Protein AF-0000000084718540 (afdb_homodimer)

Foldseek 3Di:
DPPPDPPPVADDDLRNVLCPDLLSVLVVLLVVLVLLLLQVVCVVVVHHSLVSQLVVCCVPVNDDDPVVSCVVSVDDPPPDDPPLVVCVVVQQWDWDQDPVHSPDTDIGGHPVNVVVVCVVCVVVSVVVSVVVVPDDPVRSVVSSVVSVVSSVVSVVSSPPDPPPD/DPPPDPPPVADDDLRNVLCPDLLSVLVVLLVVLVLLLLQVVCVVVVHHSLVSQLVVCCVPVNDDDPVVSCVVSVDDPPPPDPVLVVCVVVQQWDWDQDPVHSPDTDIGGHPVNVVVVCVVCVVVSVVVSVVVVPADPVRVVVSSVVSVVVSVVSVVSSPPDPPPD

Radius of gyration: 21.15 Å; Cα contacts (8 Å, |Δi|>4): 353; chains: 2; bounding box: 78×52×56 Å

Structure (mmCIF, N/CA/C/O backbone):
data_AF-0000000084718540-model_v1
#
loop_
_entity.id
_entity.type
_entity.pdbx_description
1 polymer 'Transcriptional regulator, MarR family'
#
loop_
_atom_site.group_PDB
_atom_site.id
_atom_site.type_symbol
_atom_site.label_atom_id
_atom_site.label_alt_id
_atom_site.label_comp_id
_atom_site.label_asym_id
_atom_site.label_entity_id
_atom_site.label_seq_id
_atom_site.pdbx_PDB_ins_code
_atom_site.Cartn_x
_atom_site.Cartn_y
_atom_site.Cartn_z
_atom_site.occupancy
_atom_site.B_iso_or_equiv
_atom_site.auth_seq_id
_atom_site.auth_comp_id
_atom_site.auth_asym_id
_atom_site.auth_atom_id
_atom_site.pdbx_PDB_model_num
ATOM 1 N N . MET A 1 1 ? -40.125 -8.695 14.914 1 25.61 1 MET A N 1
ATOM 2 C CA . MET A 1 1 ? -39.594 -7.457 14.344 1 25.61 1 MET A CA 1
ATOM 3 C C . MET A 1 1 ? -38.188 -7.66 13.797 1 25.61 1 MET A C 1
ATOM 5 O O . MET A 1 1 ? -37.281 -7.938 14.555 1 25.61 1 MET A O 1
ATOM 9 N N . THR A 1 2 ? -38 -8.133 12.547 1 25.88 2 THR A N 1
ATOM 10 C CA . THR A 1 2 ? -36.906 -8.75 11.836 1 25.88 2 THR A CA 1
ATOM 11 C C . THR A 1 2 ? -35.781 -7.738 11.602 1 25.88 2 THR A C 1
ATOM 13 O O . THR A 1 2 ? -36 -6.664 11.047 1 25.88 2 THR A O 1
ATOM 16 N N . LYS A 1 3 ? -34.812 -7.637 12.578 1 30.55 3 LYS A N 1
ATOM 17 C CA . LYS A 1 3 ? -33.656 -6.738 12.562 1 30.55 3 LYS A CA 1
ATOM 18 C C . LYS A 1 3 ? -33.094 -6.613 11.156 1 30.55 3 LYS A C 1
ATOM 20 O O . LYS A 1 3 ? -32.688 -7.609 10.547 1 30.55 3 LYS A O 1
ATOM 25 N N . LYS A 1 4 ? -33.594 -5.551 10.391 1 31.36 4 LYS A N 1
ATOM 26 C CA . LYS A 1 4 ? -33.219 -5.188 9.031 1 31.36 4 LYS A CA 1
ATOM 27 C C . LYS A 1 4 ? -31.703 -5.242 8.867 1 31.36 4 LYS A C 1
ATOM 29 O O . LYS A 1 4 ? -30.953 -4.641 9.648 1 31.36 4 LYS A O 1
ATOM 34 N N . GLY A 1 5 ? -31.109 -6.238 8.414 1 31.03 5 GLY A N 1
ATOM 35 C CA . GLY A 1 5 ? -29.719 -6.52 8.047 1 31.03 5 GLY A CA 1
ATOM 36 C C . GLY A 1 5 ? -29.016 -5.328 7.426 1 31.03 5 GLY A C 1
ATOM 37 O O . GLY A 1 5 ? -29.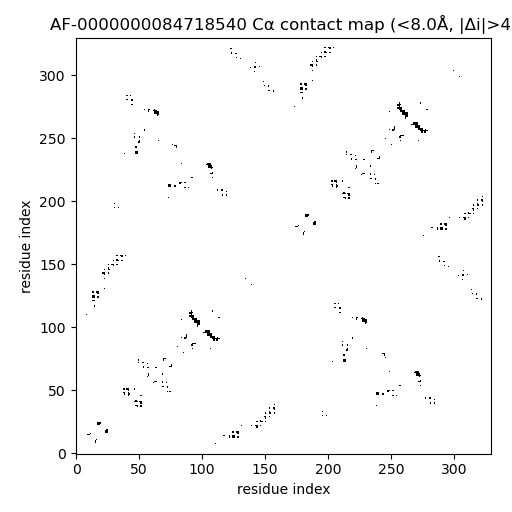609 -4.609 6.617 1 31.03 5 GLY A O 1
ATOM 38 N N . SER A 1 6 ? -28.297 -4.422 8.172 1 35.06 6 SER A N 1
ATOM 39 C CA . SER A 1 6 ? -27.516 -3.258 7.793 1 35.06 6 SER A CA 1
ATOM 40 C C . SER A 1 6 ? -26.984 -3.389 6.363 1 35.06 6 SER A C 1
ATOM 42 O O . SER A 1 6 ? -26.281 -4.344 6.039 1 35.06 6 SER A O 1
ATOM 44 N N . SER A 1 7 ? -27.75 -3.1 5.355 1 34.31 7 SER A N 1
ATOM 45 C CA . SER A 1 7 ? -27.516 -3.104 3.912 1 34.31 7 SER A CA 1
ATOM 46 C C . SER A 1 7 ? -26.156 -2.514 3.568 1 34.31 7 SER A C 1
ATOM 48 O O . SER A 1 7 ? -25.922 -1.316 3.748 1 34.31 7 SER A O 1
ATOM 50 N N . ARG A 1 8 ? -24.984 -2.945 4.059 1 36.34 8 ARG A N 1
ATOM 51 C CA . ARG A 1 8 ? -23.688 -2.641 3.479 1 36.34 8 ARG A CA 1
ATOM 52 C C . ARG A 1 8 ? -23.828 -2.184 2.031 1 36.34 8 ARG A C 1
ATOM 54 O O . ARG A 1 8 ? -24.344 -2.924 1.187 1 36.34 8 ARG A O 1
ATOM 61 N N . GLY A 1 9 ? -24.344 -1.086 1.729 1 42.06 9 GLY A N 1
ATOM 62 C CA . GLY A 1 9 ? -24.453 -0.556 0.379 1 42.06 9 GLY A CA 1
ATOM 63 C C . GLY A 1 9 ? -23.5 -1.199 -0.599 1 42.06 9 GLY A C 1
ATOM 64 O O . GLY A 1 9 ? -22.281 -1.042 -0.474 1 42.06 9 GLY A O 1
ATOM 65 N N . GLY A 1 10 ? -23.672 -2.496 -1.074 1 50.47 10 GLY A N 1
ATOM 66 C CA . GLY A 1 10 ? -23.188 -3.711 -1.713 1 50.47 10 GLY A CA 1
ATOM 67 C C . GLY A 1 10 ? -22.359 -3.443 -2.953 1 50.47 10 GLY A C 1
ATOM 68 O O . GLY A 1 10 ? -22.672 -2.555 -3.744 1 50.47 10 GLY A O 1
ATOM 69 N N . LEU A 1 11 ? -21 -3.518 -2.783 1 61.91 11 LEU A N 1
ATOM 70 C CA . LEU A 1 11 ? -20.203 -3.582 -3.996 1 61.91 11 LEU A CA 1
ATOM 71 C C . LEU A 1 11 ? -20.906 -4.406 -5.074 1 61.91 11 LEU A C 1
ATOM 73 O O . LEU A 1 11 ? -21.578 -5.383 -4.766 1 61.91 11 LEU A O 1
ATOM 77 N N . SER A 1 12 ? -21.281 -3.77 -6.168 1 70.5 12 SER A N 1
ATOM 78 C CA . SER A 1 12 ? -21.812 -4.543 -7.285 1 70.5 12 SER A CA 1
ATOM 79 C C . SER A 1 12 ? -20.828 -4.57 -8.453 1 70.5 12 SER A C 1
ATOM 81 O O . SER A 1 12 ? -19.781 -3.908 -8.414 1 70.5 12 SER A O 1
ATOM 83 N N . GLY A 1 13 ? -21.047 -5.574 -9.32 1 82.94 13 GLY A N 1
ATOM 84 C CA . GLY A 1 13 ? -20.266 -5.633 -10.547 1 82.94 13 GLY A CA 1
ATOM 85 C C . GLY A 1 13 ? -18.859 -6.164 -10.328 1 82.94 13 GLY A C 1
ATOM 86 O O . GLY A 1 13 ? -18.656 -7.113 -9.562 1 82.94 13 GLY A O 1
ATOM 87 N N . SER A 1 14 ? -18.016 -5.715 -11.07 1 87.06 14 SER A N 1
ATOM 88 C CA . SER A 1 14 ? -16.641 -6.188 -11.039 1 87.06 14 SER A CA 1
ATOM 89 C C . SER A 1 14 ? -16 -5.938 -9.68 1 87.06 14 SER A C 1
ATOM 91 O O . SER A 1 14 ? -15.203 -6.754 -9.211 1 87.06 14 SER A O 1
ATOM 93 N N . ALA A 1 15 ? -16.438 -4.844 -9.047 1 86 15 ALA A N 1
ATOM 94 C CA . ALA A 1 15 ? -15.891 -4.547 -7.727 1 86 15 ALA A CA 1
ATOM 95 C C . ALA A 1 15 ? -16.234 -5.652 -6.73 1 86 15 ALA A C 1
ATOM 97 O O . ALA A 1 15 ? -15.375 -6.098 -5.969 1 86 15 ALA A O 1
ATOM 98 N N . ALA A 1 16 ? -17.438 -6.055 -6.738 1 85.25 16 ALA A N 1
ATOM 99 C CA . ALA A 1 16 ? -17.875 -7.102 -5.824 1 85.25 16 ALA A CA 1
ATOM 100 C C . ALA A 1 16 ? -17.188 -8.422 -6.129 1 85.25 16 ALA A C 1
ATOM 102 O O . ALA A 1 16 ? -16.781 -9.141 -5.211 1 85.25 16 ALA A O 1
ATOM 103 N N . ARG A 1 17 ? -17.078 -8.758 -7.375 1 89.44 17 ARG A N 1
ATOM 104 C CA . ARG A 1 17 ? -16.453 -10.023 -7.777 1 89.44 17 ARG A CA 1
ATOM 105 C C . ARG A 1 17 ? -14.977 -10.055 -7.418 1 89.44 17 ARG A C 1
ATOM 107 O O . ARG A 1 17 ? -14.461 -11.086 -6.984 1 89.44 17 ARG A O 1
ATOM 114 N N . VAL A 1 18 ? -14.359 -8.938 -7.617 1 89.81 18 VAL A N 1
ATOM 115 C CA . VAL A 1 18 ? -12.945 -8.836 -7.254 1 89.81 18 VAL A CA 1
ATOM 116 C C . VAL A 1 18 ? -12.797 -8.953 -5.738 1 89.81 18 VAL A C 1
ATOM 118 O O . VAL A 1 18 ? -11.922 -9.672 -5.25 1 89.81 18 VAL A O 1
ATOM 121 N N . ALA A 1 19 ? -13.711 -8.281 -5.035 1 85.81 19 ALA A N 1
ATOM 122 C CA . ALA A 1 19 ? -13.648 -8.289 -3.578 1 85.81 19 ALA A CA 1
ATOM 123 C C . ALA A 1 19 ? -13.922 -9.68 -3.02 1 85.81 19 ALA A C 1
ATOM 125 O O . ALA A 1 19 ? -13.422 -10.039 -1.951 1 85.81 19 ALA A O 1
ATOM 126 N N . GLU A 1 20 ? -14.633 -10.469 -3.705 1 89.5 20 GLU A N 1
ATOM 127 C CA . GLU A 1 20 ? -15 -11.805 -3.242 1 89.5 20 GLU A CA 1
ATOM 128 C C . GLU A 1 20 ? -13.961 -12.836 -3.672 1 89.5 20 GLU A C 1
ATOM 130 O O . GLU A 1 20 ? -13.922 -13.945 -3.129 1 89.5 20 GLU A O 1
ATOM 135 N N . ASP A 1 21 ? -13.234 -12.539 -4.695 1 92.94 21 ASP A N 1
ATOM 136 C CA . ASP A 1 21 ? -12.18 -13.43 -5.172 1 92.94 21 ASP A CA 1
ATOM 137 C C . ASP A 1 21 ? -11.055 -13.555 -4.148 1 92.94 21 ASP A C 1
ATOM 139 O O . ASP A 1 21 ? -10.57 -12.547 -3.627 1 92.94 21 ASP A O 1
ATOM 143 N N . PRO A 1 22 ? -10.625 -14.781 -3.809 1 93.81 22 PRO A N 1
ATOM 144 C CA . PRO A 1 22 ? -9.562 -14.969 -2.822 1 93.81 22 PRO A CA 1
ATOM 145 C C . PRO A 1 22 ? -8.297 -14.188 -3.16 1 93.81 22 PRO A C 1
ATOM 147 O O . PRO A 1 22 ? -7.633 -13.664 -2.262 1 93.81 22 PRO A O 1
ATOM 150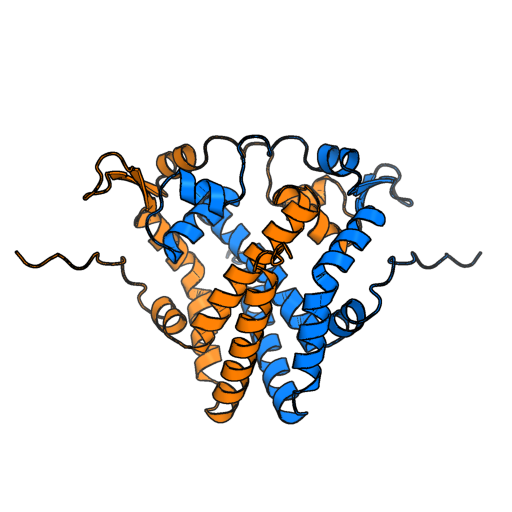 N N . ILE A 1 23 ? -7.934 -14.133 -4.379 1 95.81 23 ILE A N 1
ATOM 151 C CA . ILE A 1 23 ? -6.758 -13.367 -4.785 1 95.81 23 ILE A CA 1
ATOM 152 C C . ILE A 1 23 ? -6.98 -11.883 -4.512 1 95.81 23 ILE A C 1
ATOM 154 O O . ILE A 1 23 ? -6.105 -11.211 -3.963 1 95.81 23 ILE A O 1
ATOM 158 N N . GLY A 1 24 ? -8.172 -11.422 -4.914 1 93.62 24 GLY A N 1
ATOM 159 C CA . GLY A 1 24 ? -8.531 -10.039 -4.633 1 93.62 24 GLY A CA 1
ATOM 160 C C . GLY A 1 24 ? -8.508 -9.703 -3.152 1 93.62 24 GLY A C 1
ATOM 161 O O . GLY A 1 24 ? -8.031 -8.641 -2.758 1 93.62 24 GLY A O 1
ATOM 162 N N . GLN A 1 25 ? -9 -10.609 -2.379 1 90.88 25 GLN A N 1
ATOM 163 C CA . GLN A 1 25 ? -9.023 -10.422 -0.931 1 90.88 25 GLN A CA 1
ATOM 164 C C . GLN A 1 25 ? -7.602 -10.32 -0.373 1 90.88 25 GLN A C 1
ATOM 166 O O . GLN A 1 25 ? -7.324 -9.469 0.478 1 90.88 25 GLN A O 1
ATOM 171 N N . ARG A 1 26 ? -6.699 -11.156 -0.811 1 93.62 26 ARG A N 1
ATOM 172 C CA . ARG A 1 26 ? -5.324 -11.141 -0.318 1 93.62 26 ARG A CA 1
ATOM 173 C C . ARG A 1 26 ? -4.598 -9.875 -0.762 1 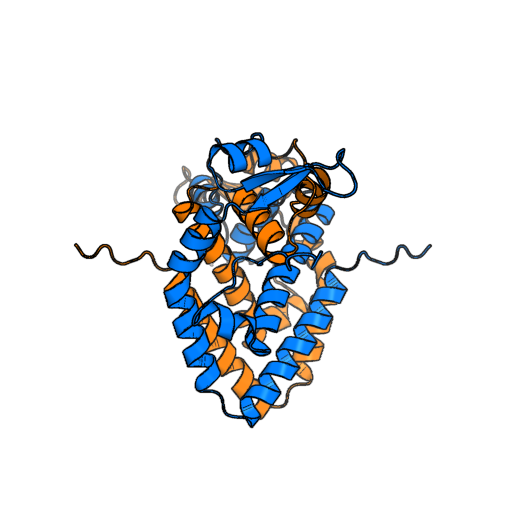93.62 26 ARG A C 1
ATOM 175 O O . ARG A 1 26 ? -3.803 -9.312 -0.006 1 93.62 26 ARG A O 1
ATOM 182 N N . LEU A 1 27 ? -4.84 -9.469 -1.97 1 93.12 27 LEU A N 1
ATOM 183 C CA . LEU A 1 27 ? -4.242 -8.227 -2.453 1 93.12 27 LEU A CA 1
ATOM 184 C C . LEU A 1 27 ? -4.691 -7.039 -1.604 1 93.12 27 LEU A C 1
ATOM 186 O O . LEU A 1 27 ? -3.887 -6.168 -1.271 1 93.12 27 LEU A O 1
ATOM 190 N N . GLN A 1 28 ? -5.949 -6.953 -1.282 1 86.31 28 GLN A N 1
ATOM 191 C CA . GLN A 1 28 ? -6.469 -5.906 -0.41 1 86.31 28 GLN A CA 1
ATOM 192 C C . GLN A 1 28 ? -5.809 -5.961 0.966 1 86.31 28 GLN A C 1
ATOM 194 O O . GLN A 1 28 ? -5.41 -4.926 1.509 1 86.31 28 GLN A O 1
ATOM 199 N N . GLU A 1 29 ? -5.738 -7.141 1.514 1 88.62 29 GLU A N 1
ATOM 200 C CA . GLU A 1 29 ? -5.109 -7.301 2.822 1 88.62 29 GLU A CA 1
ATOM 201 C C . GLU A 1 29 ? -3.654 -6.844 2.795 1 88.62 29 GLU A C 1
ATOM 203 O O . GLU A 1 29 ? -3.191 -6.18 3.725 1 88.62 29 GLU A O 1
ATOM 208 N N . ILE A 1 30 ? -2.965 -7.223 1.776 1 91.56 30 ILE A N 1
ATOM 209 C CA . ILE A 1 30 ? -1.571 -6.82 1.622 1 91.56 30 ILE A CA 1
ATOM 210 C C . ILE A 1 30 ? -1.476 -5.297 1.578 1 91.56 30 ILE A C 1
ATOM 212 O O . ILE A 1 30 ? -0.586 -4.707 2.195 1 91.56 30 ILE A O 1
ATOM 216 N N . SER A 1 31 ? -2.354 -4.629 0.812 1 86.56 31 SER A N 1
ATOM 217 C CA . SER A 1 31 ? -2.373 -3.172 0.742 1 86.56 31 SER A CA 1
ATOM 218 C C . SER A 1 31 ? -2.574 -2.555 2.121 1 86.56 31 SER A C 1
ATOM 220 O O . SER A 1 31 ? -1.887 -1.599 2.486 1 86.56 31 SER A O 1
ATOM 222 N N . ILE A 1 32 ? -3.473 -3.094 2.906 1 79.94 32 ILE A N 1
ATOM 223 C CA . ILE A 1 32 ? -3.77 -2.611 4.25 1 79.94 32 ILE A CA 1
ATOM 224 C C . ILE A 1 32 ? -2.557 -2.818 5.152 1 79.94 32 ILE A C 1
ATOM 226 O O . ILE A 1 32 ? -2.139 -1.899 5.863 1 79.94 32 ILE A O 1
ATOM 230 N N . LEU A 1 33 ? -2.01 -3.955 5.105 1 85 33 LEU A N 1
ATOM 231 C CA . LEU A 1 33 ? -0.878 -4.297 5.961 1 85 33 LEU A CA 1
ATOM 232 C C . LEU A 1 33 ? 0.343 -3.455 5.609 1 85 33 LEU A C 1
ATOM 234 O O . LEU A 1 33 ? 1.109 -3.064 6.492 1 85 33 LEU A O 1
ATOM 238 N N . THR A 1 34 ? 0.55 -3.254 4.348 1 85.69 34 THR A N 1
ATOM 239 C CA . THR A 1 34 ? 1.657 -2.402 3.92 1 85.69 34 THR A CA 1
ATOM 240 C C . THR A 1 34 ? 1.544 -1.016 4.547 1 85.69 34 THR A C 1
ATOM 242 O O . THR A 1 34 ? 2.533 -0.47 5.043 1 85.69 34 THR A O 1
ATOM 245 N N . ARG A 1 35 ? 0.432 -0.458 4.605 1 77.12 35 ARG A N 1
ATOM 246 C CA . ARG A 1 35 ? 0.198 0.841 5.23 1 77.12 35 ARG A CA 1
ATOM 247 C C . ARG A 1 35 ? 0.491 0.793 6.723 1 77.12 35 ARG A C 1
ATOM 249 O O . ARG A 1 35 ? 1.07 1.729 7.277 1 77.12 35 ARG A O 1
ATOM 256 N N . GLN A 1 36 ? 0.043 -0.24 7.316 1 78.5 36 GLN A N 1
ATOM 257 C CA . GLN A 1 36 ? 0.27 -0.386 8.75 1 78.5 36 GLN A CA 1
ATOM 258 C C . GLN A 1 36 ? 1.758 -0.512 9.062 1 78.5 36 GLN A C 1
ATOM 260 O O . GLN A 1 36 ? 2.238 0.034 10.055 1 78.5 36 GLN A O 1
ATOM 265 N N . ILE A 1 37 ? 2.441 -1.288 8.273 1 82.69 37 ILE A N 1
ATOM 266 C CA . ILE A 1 37 ? 3.885 -1.431 8.438 1 82.69 37 ILE A CA 1
ATOM 267 C C . ILE A 1 37 ? 4.559 -0.067 8.289 1 82.69 37 ILE A C 1
ATOM 269 O O . ILE A 1 37 ? 5.445 0.28 9.07 1 82.69 37 ILE A O 1
ATOM 273 N N . GLU A 1 38 ? 4.148 0.683 7.293 1 76.38 38 GLU A N 1
ATOM 274 C CA . GLU A 1 38 ? 4.695 2.018 7.07 1 76.38 38 GLU A CA 1
ATOM 275 C C . GLU A 1 38 ? 4.438 2.928 8.266 1 76.38 38 GLU A C 1
ATOM 277 O O . GLU A 1 38 ? 5.305 3.711 8.656 1 76.38 38 GLU A O 1
ATOM 282 N N . ARG A 1 39 ? 3.275 2.859 8.75 1 71.5 39 ARG A N 1
ATOM 283 C CA . ARG A 1 39 ? 2.939 3.652 9.93 1 71.5 39 ARG A CA 1
ATOM 284 C C . ARG A 1 39 ? 3.822 3.273 11.109 1 71.5 39 ARG A C 1
ATOM 286 O O . ARG A 1 39 ? 4.332 4.145 11.82 1 71.5 39 ARG A O 1
ATOM 293 N N . LYS A 1 40 ? 3.904 2.002 11.336 1 76.19 40 LYS A N 1
ATOM 294 C CA . LYS A 1 40 ? 4.75 1.513 12.422 1 76.19 40 LYS A CA 1
ATOM 295 C C . LYS A 1 40 ? 6.191 1.992 12.25 1 76.19 40 LYS A C 1
ATOM 297 O O . LYS A 1 40 ? 6.828 2.404 13.219 1 76.19 40 LYS A O 1
ATOM 302 N N . LEU A 1 41 ? 6.684 1.867 11.055 1 75.56 41 LEU A N 1
ATOM 303 C CA . LEU A 1 41 ? 8.031 2.336 10.766 1 75.56 41 LEU A CA 1
ATOM 304 C C . LEU A 1 41 ? 8.164 3.828 11.055 1 75.56 41 LEU A C 1
ATOM 306 O O . LEU A 1 41 ? 9.188 4.273 11.586 1 75.56 41 LEU A O 1
ATOM 310 N N . GLY A 1 42 ? 7.203 4.582 10.672 1 70.56 42 GLY A N 1
ATOM 311 C CA . GLY A 1 42 ? 7.191 6 10.992 1 70.56 42 GLY A CA 1
ATOM 312 C C . GLY A 1 42 ? 7.262 6.273 12.484 1 70.56 42 GLY A C 1
ATOM 313 O O . GLY A 1 42 ? 7.969 7.188 12.922 1 70.56 42 GLY A O 1
ATOM 314 N N . GLU A 1 43 ? 6.492 5.508 13.219 1 69.44 43 GLU A N 1
ATOM 315 C CA . GLU A 1 43 ? 6.508 5.645 14.672 1 69.44 43 GLU A CA 1
ATOM 316 C C . GLU A 1 43 ? 7.895 5.355 15.242 1 69.44 43 GLU A C 1
ATOM 318 O O . GLU A 1 43 ? 8.375 6.074 16.109 1 69.44 43 GLU A O 1
ATOM 323 N N . VAL A 1 44 ? 8.492 4.348 14.766 1 70.06 44 VAL A N 1
ATOM 324 C CA . VAL A 1 44 ? 9.82 3.949 15.234 1 70.06 44 VAL A CA 1
ATOM 325 C C . VAL A 1 44 ? 10.828 5.047 14.906 1 70.06 44 VAL A C 1
ATOM 327 O O . VAL A 1 44 ? 11.719 5.336 15.711 1 70.06 44 VAL A O 1
ATOM 330 N N . LEU A 1 45 ? 10.641 5.715 13.727 1 69.62 45 LEU A N 1
ATOM 331 C CA . LEU A 1 45 ? 11.562 6.75 13.281 1 69.62 45 LEU A CA 1
ATOM 332 C C . LEU A 1 45 ? 11.172 8.109 13.852 1 69.62 45 LEU A C 1
ATOM 334 O O . LEU A 1 45 ? 11.875 9.102 13.641 1 69.62 45 LEU A O 1
ATOM 338 N N . GLU A 1 46 ? 10.047 8.039 14.609 1 65.06 46 GLU A N 1
ATOM 339 C CA . GLU A 1 46 ? 9.547 9.266 15.227 1 65.06 46 GLU A CA 1
ATOM 340 C C . GLU A 1 46 ? 9.203 10.312 14.172 1 65.06 46 GLU A C 1
ATOM 342 O O . GLU A 1 46 ? 9.562 11.484 14.312 1 65.06 46 GLU A O 1
ATOM 347 N N . VAL A 1 47 ? 8.742 9.797 13.023 1 61.56 47 VAL A N 1
ATOM 348 C CA . VAL A 1 47 ? 8.305 10.688 11.961 1 61.56 47 VAL A CA 1
ATOM 349 C C . VAL A 1 47 ? 6.836 10.414 11.625 1 61.56 47 VAL A C 1
ATOM 351 O O . VAL A 1 47 ? 6.355 9.289 11.797 1 61.56 47 VAL A O 1
ATOM 354 N N . ASN A 1 48 ? 6.082 11.422 11.312 1 54.16 48 ASN A N 1
ATOM 355 C CA . ASN A 1 48 ? 4.691 11.227 10.922 1 54.16 48 ASN A CA 1
ATOM 356 C C . ASN A 1 48 ? 4.578 10.648 9.508 1 54.16 48 ASN A C 1
ATOM 358 O O . ASN A 1 48 ? 5.582 10.523 8.805 1 54.16 48 ASN A O 1
ATOM 362 N N . ALA A 1 49 ? 3.373 10.211 9.18 1 57.09 49 ALA A N 1
ATOM 363 C CA . ALA A 1 49 ? 3.121 9.492 7.93 1 57.09 49 ALA A CA 1
ATOM 364 C C . ALA A 1 49 ? 3.617 10.289 6.727 1 57.09 49 ALA A C 1
ATOM 366 O O . ALA A 1 49 ? 4.152 9.719 5.773 1 57.09 49 ALA A O 1
ATOM 367 N N . THR A 1 50 ? 3.32 11.555 6.805 1 56.19 50 THR A N 1
ATOM 368 C CA . THR A 1 50 ? 3.77 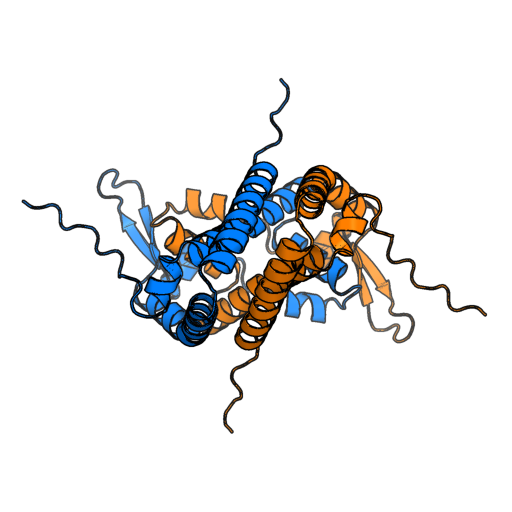12.398 5.707 1 56.19 50 THR A CA 1
ATOM 369 C C . THR A 1 50 ? 5.293 12.414 5.621 1 56.19 50 THR A C 1
ATOM 371 O O . THR A 1 50 ? 5.859 12.367 4.523 1 56.19 50 THR A O 1
ATOM 374 N N . ASP A 1 51 ? 5.887 12.508 6.758 1 58.25 51 ASP A N 1
ATOM 375 C CA . ASP A 1 51 ? 7.348 12.5 6.797 1 58.25 51 ASP A CA 1
ATOM 376 C C . ASP A 1 51 ? 7.902 11.172 6.297 1 58.25 51 ASP A C 1
ATOM 378 O O . ASP A 1 51 ? 8.898 11.141 5.574 1 58.25 51 ASP A O 1
ATOM 382 N N . LEU A 1 52 ? 7.211 10.156 6.695 1 59.56 52 LEU A N 1
ATOM 383 C CA . LEU A 1 52 ? 7.625 8.836 6.238 1 59.56 52 LEU A CA 1
ATOM 384 C C . LEU A 1 52 ? 7.473 8.719 4.723 1 59.56 52 LEU A C 1
ATOM 386 O O . LEU A 1 52 ? 8.344 8.156 4.051 1 59.56 52 LEU A O 1
ATOM 390 N N . ALA A 1 53 ? 6.359 9.188 4.281 1 61.78 53 ALA A N 1
ATOM 391 C CA . ALA A 1 53 ? 6.145 9.172 2.836 1 61.78 53 ALA A CA 1
ATOM 392 C C . ALA A 1 53 ? 7.219 9.977 2.113 1 61.78 53 ALA A C 1
ATOM 394 O O . ALA A 1 53 ? 7.68 9.586 1.039 1 61.78 53 ALA A O 1
ATOM 395 N N . ALA A 1 54 ? 7.52 11.094 2.699 1 61.34 54 ALA A N 1
ATOM 396 C CA . ALA A 1 54 ? 8.586 11.914 2.129 1 61.34 54 ALA A CA 1
ATOM 397 C C . ALA A 1 54 ? 9.906 11.141 2.078 1 61.34 54 ALA A C 1
ATOM 399 O O . ALA A 1 54 ? 10.602 11.148 1.059 1 61.34 54 ALA A O 1
ATOM 400 N N . MET A 1 55 ? 10.156 10.484 3.164 1 61.75 55 MET A N 1
ATOM 401 C CA . MET A 1 55 ? 11.375 9.688 3.238 1 61.75 55 MET A CA 1
ATOM 402 C C . MET A 1 55 ? 11.359 8.578 2.191 1 61.75 55 MET A C 1
ATOM 404 O O . MET A 1 55 ? 12.375 8.312 1.549 1 61.75 55 MET A O 1
ATOM 408 N N . GLU A 1 56 ? 10.25 7.984 2.143 1 61.84 56 GLU A N 1
ATOM 409 C CA . GLU A 1 56 ? 10.109 6.922 1.154 1 61.84 56 GLU A CA 1
ATOM 410 C C . GLU A 1 56 ? 10.359 7.441 -0.258 1 61.84 56 GLU A C 1
ATOM 412 O O . GLU A 1 56 ? 11.016 6.777 -1.062 1 61.84 56 GLU A O 1
ATOM 417 N N . GLN A 1 57 ? 9.734 8.508 -0.561 1 59.28 57 GLN A N 1
ATOM 418 C CA . GLN A 1 57 ? 9.938 9.109 -1.871 1 59.28 57 GLN A CA 1
ATOM 419 C C . GLN A 1 57 ? 11.414 9.406 -2.115 1 59.28 57 GLN A C 1
ATOM 421 O O . GLN A 1 57 ? 11.93 9.172 -3.213 1 59.28 57 GLN A O 1
ATOM 426 N N . LEU A 1 58 ? 12.016 9.852 -1.148 1 59.06 58 LEU A N 1
ATOM 427 C CA . LEU A 1 58 ? 13.422 10.219 -1.276 1 59.06 58 LEU A CA 1
ATOM 428 C C . LEU A 1 58 ? 14.305 8.984 -1.413 1 59.06 58 LEU A C 1
ATOM 430 O O . LEU A 1 58 ? 15.305 9.008 -2.137 1 59.06 58 LEU A O 1
ATOM 434 N N . ILE A 1 59 ? 13.953 7.965 -0.706 1 56.59 59 ILE A N 1
ATOM 435 C CA . ILE A 1 59 ? 14.703 6.715 -0.781 1 56.59 59 ILE A CA 1
ATOM 436 C C . ILE A 1 59 ? 14.484 6.066 -2.146 1 56.59 59 ILE A C 1
ATOM 438 O O . ILE A 1 59 ? 15.422 5.543 -2.748 1 56.59 59 ILE A O 1
ATOM 442 N N . THR A 1 60 ? 13.289 6.184 -2.627 1 53.47 60 THR A N 1
ATOM 443 C CA . THR A 1 60 ? 12.898 5.508 -3.861 1 53.47 60 THR A CA 1
ATOM 444 C C . THR A 1 60 ? 13.367 6.301 -5.078 1 53.47 60 THR A C 1
ATOM 446 O O . THR A 1 60 ? 13.828 5.723 -6.062 1 53.47 60 THR A O 1
ATOM 449 N N . HIS A 1 61 ? 13.148 7.535 -5.039 1 56.62 61 HIS A N 1
ATOM 450 C CA . HIS A 1 61 ? 13.367 8.352 -6.227 1 56.62 61 HIS A CA 1
ATOM 451 C C . HIS A 1 61 ? 14.672 9.148 -6.113 1 56.62 61 HIS A C 1
ATOM 453 O O . HIS A 1 61 ? 15.117 9.758 -7.086 1 56.62 61 HIS A O 1
ATOM 459 N N . GLY A 1 62 ? 15.266 9 -4.98 1 55.31 62 GLY A N 1
ATOM 460 C CA . GLY A 1 62 ? 16.453 9.82 -4.758 1 55.31 62 GLY A CA 1
ATOM 461 C C . GLY A 1 62 ? 16.125 11.227 -4.297 1 55.31 62 GLY A C 1
ATOM 462 O O . GLY A 1 62 ? 14.992 11.516 -3.904 1 55.31 62 GLY A O 1
ATOM 463 N N . PRO A 1 63 ? 17.188 12.07 -4.273 1 58.59 63 PRO A N 1
ATOM 464 C CA . PRO A 1 63 ? 17.016 13.445 -3.822 1 58.59 63 PRO A CA 1
ATOM 465 C C . PRO A 1 63 ? 15.984 14.211 -4.656 1 58.59 63 PRO A C 1
ATOM 467 O O . PRO A 1 63 ? 15.938 14.055 -5.879 1 58.59 63 PRO A O 1
ATOM 470 N N . LEU A 1 64 ? 15.117 14.805 -4.066 1 61.69 64 LEU A N 1
ATOM 471 C CA . LEU A 1 64 ? 14.078 15.594 -4.707 1 61.69 64 LEU A CA 1
ATOM 472 C C . LEU A 1 64 ? 14.055 17.016 -4.16 1 61.69 64 LEU A C 1
ATOM 474 O O . LEU A 1 64 ? 14.461 17.25 -3.02 1 61.69 64 LEU A O 1
ATOM 478 N N . THR A 1 65 ? 13.656 17.953 -5.023 1 63.38 65 THR A N 1
ATOM 479 C CA . THR A 1 65 ? 13.406 19.297 -4.52 1 63.38 65 THR A CA 1
ATOM 480 C C . THR A 1 65 ? 12.195 19.312 -3.594 1 63.38 65 THR A C 1
ATOM 482 O O . THR A 1 65 ? 11.328 18.453 -3.689 1 63.38 65 THR A O 1
ATOM 485 N N . PRO A 1 66 ? 12.281 20.281 -2.639 1 60.09 66 PRO A N 1
ATOM 486 C CA . PRO A 1 66 ? 11.117 20.391 -1.76 1 60.09 66 PRO A CA 1
ATOM 487 C C . PRO A 1 66 ? 9.797 20.484 -2.531 1 60.09 66 PRO A C 1
ATOM 489 O O . PRO A 1 66 ? 8.797 19.906 -2.113 1 60.09 66 PRO A O 1
ATOM 492 N N . GLY A 1 67 ? 9.789 21.094 -3.635 1 59 67 GLY A N 1
ATOM 493 C CA . GLY A 1 67 ? 8.586 21.219 -4.441 1 59 67 GLY A CA 1
ATOM 494 C C . GLY A 1 67 ? 8.109 19.906 -5.035 1 59 67 GLY A C 1
ATOM 495 O O . GLY A 1 67 ? 6.93 19.578 -4.949 1 59 67 GLY A O 1
ATOM 496 N N . VAL A 1 68 ? 9 19.25 -5.605 1 56.88 68 VAL A N 1
ATOM 497 C CA . VAL A 1 68 ? 8.68 17.969 -6.199 1 56.88 68 VAL A CA 1
ATOM 498 C C . VAL A 1 68 ? 8.242 16.984 -5.109 1 56.88 68 VAL A C 1
ATOM 500 O O . VAL A 1 68 ? 7.289 16.219 -5.297 1 56.88 68 VAL A O 1
ATOM 503 N N . LEU A 1 69 ? 8.914 17.047 -3.982 1 59.34 69 LEU A N 1
ATOM 504 C CA . LEU A 1 69 ? 8.578 16.172 -2.857 1 59.34 69 LEU A CA 1
ATOM 505 C C . LEU A 1 69 ? 7.164 16.453 -2.361 1 59.34 69 LEU A C 1
ATOM 507 O O . LEU A 1 69 ? 6.395 15.516 -2.115 1 59.34 69 LEU A O 1
ATOM 511 N N . ALA A 1 70 ? 6.867 17.703 -2.244 1 58.72 70 ALA A N 1
ATOM 512 C CA . ALA A 1 70 ? 5.535 18.094 -1.795 1 58.72 70 ALA A CA 1
ATOM 513 C C . ALA A 1 70 ? 4.465 17.625 -2.775 1 58.72 70 ALA A C 1
ATOM 515 O O . ALA A 1 70 ? 3.414 17.125 -2.365 1 58.72 70 ALA A O 1
ATOM 516 N N . THR A 1 71 ? 4.727 17.828 -4.016 1 56.28 71 THR A N 1
ATOM 517 C CA . THR A 1 71 ? 3.801 17.422 -5.062 1 56.28 71 THR A CA 1
ATOM 518 C C . THR A 1 71 ? 3.561 15.914 -5.008 1 56.28 71 THR A C 1
ATOM 520 O O . THR A 1 71 ? 2.418 15.461 -5.098 1 56.28 71 THR A O 1
ATOM 523 N N . GLN A 1 72 ? 4.637 15.227 -4.855 1 57 72 GLN A N 1
ATOM 524 C CA . GLN A 1 72 ? 4.559 13.773 -4.82 1 57 72 GLN A CA 1
ATOM 525 C C . GLN A 1 72 ? 3.805 13.289 -3.582 1 57 72 GLN A C 1
ATOM 527 O O . GLN A 1 72 ? 3.123 12.266 -3.621 1 57 72 GLN A O 1
ATOM 532 N N . LEU A 1 73 ? 4.043 14.086 -2.527 1 55.47 73 LEU A 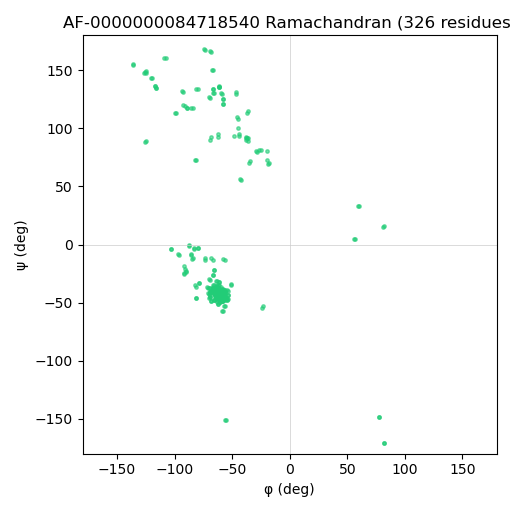N 1
ATOM 533 C CA . LEU A 1 73 ? 3.391 13.727 -1.273 1 55.47 73 LEU A CA 1
ATOM 534 C C . LEU A 1 73 ? 1.938 14.188 -1.268 1 55.47 73 LEU A C 1
ATOM 536 O O . LEU A 1 73 ? 1.147 13.75 -0.427 1 55.47 73 LEU A O 1
ATOM 540 N N . GLY A 1 74 ? 1.47 14.852 -2.252 1 52.47 74 GLY A N 1
ATOM 541 C CA . GLY A 1 74 ? 0.108 15.359 -2.297 1 52.47 74 GLY A CA 1
ATOM 542 C C . GLY A 1 74 ? -0.232 16.25 -1.125 1 52.47 74 GLY A C 1
ATOM 543 O O . GLY A 1 74 ? -1.382 16.297 -0.681 1 52.47 74 GLY A O 1
ATOM 544 N N . VAL A 1 75 ? 0.611 16.594 -0.251 1 46.03 75 VAL A N 1
ATOM 545 C CA . VAL A 1 75 ? 0.329 17.391 0.945 1 46.03 75 VAL A CA 1
ATOM 546 C C . VAL A 1 75 ? 0.296 18.875 0.591 1 46.03 75 VAL A C 1
ATOM 548 O O . VAL A 1 75 ? 1.273 19.406 0.07 1 46.03 75 VAL A O 1
ATOM 551 N N . THR A 1 76 ? -0.685 19.25 -0.052 1 40.38 76 THR A N 1
ATOM 552 C CA . THR A 1 76 ? -0.768 20.719 -0.043 1 40.38 76 THR A CA 1
ATOM 553 C C . THR A 1 76 ? -0.922 21.234 1.383 1 40.38 76 THR A C 1
ATOM 555 O O . THR A 1 76 ? -1.35 20.5 2.275 1 40.38 76 THR A O 1
ATOM 558 N N . THR A 1 77 ? -0.184 22.297 1.761 1 37.88 77 THR A N 1
ATOM 559 C CA . THR A 1 77 ? -0.196 23.094 2.982 1 37.88 77 THR A CA 1
ATOM 560 C C . THR A 1 77 ? -1.553 23 3.676 1 37.88 77 THR A C 1
ATOM 562 O O . THR A 1 77 ? -1.627 22.969 4.906 1 37.88 77 THR A O 1
ATOM 565 N N . ALA A 1 78 ? -2.609 23.266 3.105 1 37.78 78 ALA A N 1
ATOM 566 C CA . ALA A 1 78 ? -3.854 23.641 3.771 1 37.78 78 ALA A CA 1
ATOM 567 C C . ALA A 1 78 ? -4.418 22.484 4.586 1 37.78 78 ALA A C 1
ATOM 569 O O . ALA A 1 78 ? -5.312 22.672 5.41 1 37.78 78 ALA A O 1
ATOM 570 N N . ALA A 1 79 ? -4.039 21.312 4.504 1 41.66 79 ALA A N 1
ATOM 571 C CA . ALA A 1 79 ? -4.977 20.203 4.656 1 41.66 79 ALA A CA 1
ATOM 572 C C . ALA A 1 79 ? -5.039 19.734 6.105 1 41.66 79 ALA A C 1
ATOM 574 O O . ALA A 1 79 ? -5.816 18.844 6.441 1 41.66 79 ALA A O 1
ATOM 575 N N . SER A 1 80 ? -4.266 19.922 7.008 1 41.88 80 SER A N 1
ATOM 576 C CA . SER A 1 80 ? -4.289 19.094 8.203 1 41.88 80 SER A CA 1
ATOM 577 C C . SER A 1 80 ? -5.492 19.422 9.078 1 41.88 80 SER A C 1
ATOM 579 O O . SER A 1 80 ? -5.645 18.859 10.164 1 41.88 80 SER A O 1
ATOM 581 N N . THR A 1 81 ? -6.234 20.375 8.969 1 38.12 81 THR A N 1
ATOM 582 C CA . THR A 1 81 ? -7.137 20.688 10.078 1 38.12 81 THR A CA 1
ATOM 583 C C . THR A 1 81 ? -8 19.469 10.422 1 38.12 81 THR A C 1
ATOM 585 O O . THR A 1 81 ? -7.824 18.391 9.859 1 38.12 81 THR A O 1
ATOM 588 N N . GLN A 1 82 ? -9.359 19.484 10.992 1 48.5 82 GLN A N 1
ATOM 589 C CA . GLN A 1 82 ? -10.375 18.594 11.555 1 48.5 82 GLN A CA 1
ATOM 590 C C . GLN A 1 82 ? -10.844 17.578 10.523 1 48.5 82 GLN A C 1
ATOM 592 O O . GLN A 1 82 ? -11.656 17.891 9.648 1 48.5 82 GLN A O 1
ATOM 597 N N . ILE A 1 83 ? -10.203 16.438 10.617 1 52.34 83 ILE A N 1
ATOM 598 C CA . ILE A 1 83 ? -10.438 15.445 9.57 1 52.34 83 ILE A CA 1
ATOM 599 C C . ILE A 1 83 ? -11.922 15.102 9.516 1 52.34 83 ILE A C 1
ATOM 601 O O . ILE A 1 83 ? -12.523 15.133 8.438 1 52.34 83 ILE A O 1
ATOM 605 N N . THR A 1 84 ? -12.508 14.633 10.641 1 55.62 84 THR A N 1
ATOM 606 C CA . THR A 1 84 ? -13.906 14.211 10.617 1 55.62 84 THR A CA 1
ATOM 607 C C . THR A 1 84 ? -14.812 15.359 10.203 1 55.62 84 THR A C 1
ATOM 609 O O . THR A 1 84 ? -15.75 15.172 9.43 1 55.62 84 THR A O 1
ATOM 612 N N . ASP A 1 85 ? -14.57 16.453 10.789 1 58.47 85 ASP A N 1
ATOM 613 C CA . ASP A 1 85 ? -15.367 17.625 10.445 1 58.47 85 ASP A CA 1
ATOM 614 C C . ASP A 1 85 ? -15.234 17.953 8.961 1 58.47 85 ASP A C 1
ATOM 616 O O . ASP A 1 85 ? -16.234 18.266 8.297 1 58.47 85 ASP A O 1
ATOM 620 N N . ARG A 1 86 ? -14.117 17.781 8.539 1 59 86 ARG A N 1
ATOM 621 C CA . ARG A 1 86 ? -13.867 18.062 7.133 1 59 86 ARG A CA 1
ATOM 622 C C . ARG A 1 86 ? -14.547 17.047 6.227 1 59 86 ARG A C 1
ATOM 624 O O . ARG A 1 86 ? -15.156 17.422 5.223 1 59 86 ARG A O 1
ATOM 631 N N . LEU A 1 87 ? -14.453 15.812 6.625 1 58.94 87 LEU A N 1
ATOM 632 C CA . LEU A 1 87 ? -15.055 14.742 5.832 1 58.94 87 LEU A CA 1
ATOM 633 C C . LEU A 1 87 ? -16.578 14.852 5.824 1 58.94 87 LEU A C 1
ATOM 635 O O . LEU A 1 87 ? -17.219 14.562 4.812 1 58.94 87 LEU A O 1
ATOM 639 N N . GLU A 1 88 ? -17.078 15.25 6.953 1 61.09 88 GLU A N 1
ATOM 640 C CA . GLU A 1 88 ? -18.531 15.438 7.055 1 61.09 88 GLU A CA 1
ATOM 641 C C . GLU A 1 88 ? -18.984 16.625 6.23 1 61.09 88 GLU A C 1
ATOM 643 O O . GLU A 1 88 ? -19.984 16.547 5.512 1 61.09 88 GLU A O 1
ATOM 648 N N . ARG A 1 89 ? -18.281 17.672 6.336 1 63.19 89 ARG A N 1
ATOM 649 C CA . ARG A 1 89 ? -18.594 18.875 5.578 1 63.19 89 ARG A CA 1
ATOM 650 C C . ARG A 1 89 ? -18.5 18.609 4.078 1 63.19 89 ARG A C 1
ATOM 652 O O . ARG A 1 89 ? -19.328 19.125 3.305 1 63.19 89 ARG A O 1
ATOM 659 N N . ALA A 1 90 ? -17.594 17.781 3.727 1 60.12 90 ALA A N 1
ATOM 660 C CA . ALA A 1 90 ? -17.391 17.469 2.314 1 60.12 90 ALA A CA 1
ATOM 661 C C . ALA A 1 90 ? -18.375 16.406 1.841 1 60.12 90 ALA A C 1
ATOM 663 O O . ALA A 1 90 ? -18.438 16.094 0.648 1 60.12 90 ALA A O 1
ATOM 664 N N . GLY A 1 91 ? -19.172 15.906 2.785 1 61.31 91 GLY A N 1
ATOM 665 C CA . GLY A 1 91 ? -20.219 14.945 2.438 1 61.31 91 GLY A CA 1
ATOM 666 C C . GLY A 1 91 ? -19.703 13.531 2.299 1 61.31 91 GLY A C 1
ATOM 667 O O . GLY A 1 91 ? -20.359 12.68 1.687 1 61.31 91 GLY A O 1
ATOM 668 N N . HIS A 1 92 ? -18.5 13.281 2.803 1 62.94 92 HIS A N 1
ATOM 669 C CA . HIS A 1 92 ? -17.891 11.961 2.617 1 62.94 92 HIS A CA 1
ATOM 670 C C . HIS A 1 92 ? -18.219 11.039 3.785 1 62.94 92 HIS A C 1
ATOM 672 O O . HIS A 1 92 ? -18.156 9.812 3.65 1 62.94 92 HIS A O 1
ATOM 678 N N . VAL A 1 93 ? -18.5 11.656 4.902 1 61 93 VAL A N 1
ATOM 679 C CA . VAL A 1 93 ? -18.859 10.844 6.055 1 61 93 VAL A CA 1
ATOM 680 C C . VAL A 1 93 ? -20.062 11.469 6.766 1 61 93 VAL A C 1
ATOM 682 O O . VAL A 1 93 ? -20.391 12.641 6.539 1 61 93 VAL A O 1
ATOM 685 N N . SER A 1 94 ? -20.766 10.719 7.43 1 66.06 94 SER A N 1
ATOM 686 C CA . SER A 1 94 ? -21.812 11.18 8.328 1 66.06 94 SER A CA 1
ATOM 687 C C . SER A 1 94 ? -21.641 10.609 9.734 1 66.06 94 SER A C 1
ATOM 689 O O . SER A 1 94 ? -20.984 9.578 9.906 1 66.06 94 SER A O 1
ATOM 691 N N . ARG A 1 95 ? -22.047 11.406 10.766 1 61.81 95 ARG A N 1
ATOM 692 C CA . ARG A 1 95 ? -22.016 10.945 12.148 1 61.81 95 ARG A CA 1
ATOM 693 C C . ARG A 1 95 ? -23.344 10.328 12.547 1 61.81 95 ARG A C 1
ATOM 695 O O . ARG A 1 95 ? -24.406 10.828 12.172 1 61.81 95 ARG A O 1
ATOM 702 N N . GLU A 1 96 ? -23.172 9.078 12.898 1 68.5 96 GLU A N 1
ATOM 703 C CA . GLU A 1 96 ? -24.375 8.398 13.391 1 68.5 96 GLU A CA 1
ATOM 704 C C . GLU A 1 96 ? -24.219 7.984 14.852 1 68.5 96 GLU A C 1
ATOM 706 O O . GLU A 1 96 ? -23.109 7.645 15.289 1 68.5 96 GLU A O 1
ATOM 711 N N . ARG A 1 97 ? -25.266 8.25 15.617 1 66.88 97 ARG A N 1
ATOM 712 C CA . ARG A 1 97 ? -25.234 7.809 17.016 1 66.88 97 ARG A CA 1
ATOM 713 C C . ARG A 1 97 ? -25.312 6.289 17.109 1 66.88 97 ARG A C 1
ATOM 715 O O . ARG A 1 97 ? -26.031 5.652 16.312 1 66.88 97 ARG A O 1
ATOM 722 N N . HIS A 1 98 ? -24.25 5.727 17.875 1 60.75 98 HIS A N 1
ATOM 723 C CA . HIS A 1 98 ? -24.281 4.285 18.094 1 60.75 98 HIS A CA 1
ATOM 724 C C . HIS A 1 98 ? -25.578 3.859 18.781 1 60.75 98 HIS A C 1
ATOM 726 O O . HIS A 1 98 ? -26 4.484 19.75 1 60.75 98 HIS A O 1
ATOM 732 N N . ASP A 1 99 ? -26.266 2.9 18.125 1 61.22 99 ASP A N 1
ATOM 733 C CA . ASP A 1 99 ? -27.562 2.455 18.641 1 61.22 99 ASP A CA 1
ATOM 734 C C . ASP A 1 99 ? -27.453 1.977 20.078 1 61.22 99 ASP A C 1
ATOM 736 O O . ASP A 1 99 ? -28.297 2.293 20.906 1 61.22 99 ASP A O 1
ATOM 740 N N . ALA A 1 100 ? -26.516 1.227 20.344 1 62.84 100 ALA A N 1
ATOM 741 C CA . ALA A 1 100 ? -26.422 0.603 21.672 1 62.84 100 ALA A CA 1
ATOM 742 C C . ALA A 1 100 ? -25.797 1.558 22.688 1 62.84 100 ALA A C 1
ATOM 744 O O . ALA A 1 100 ? -26.062 1.464 23.875 1 62.84 100 ALA A O 1
ATOM 745 N N . ASP A 1 101 ? -24.938 2.289 22.281 1 58.31 101 ASP A N 1
ATOM 746 C CA . ASP A 1 101 ? -24.312 3.285 23.141 1 58.31 101 ASP A CA 1
ATOM 747 C C . ASP A 1 101 ? -24.406 4.68 22.531 1 58.31 101 ASP A C 1
ATOM 749 O O . ASP A 1 101 ? -23.562 5.07 21.719 1 58.31 101 ASP A O 1
ATOM 753 N N . ARG A 1 102 ? -25.484 5.391 22.812 1 59.94 102 ARG A N 1
ATOM 754 C CA . ARG A 1 102 ? -25.844 6.672 22.203 1 59.94 102 ARG A CA 1
ATOM 755 C C . ARG A 1 102 ? -24.75 7.703 22.422 1 59.94 102 ARG A C 1
ATOM 757 O O . ARG A 1 102 ? -24.719 8.742 21.766 1 59.94 102 ARG A O 1
ATOM 764 N N . ARG A 1 103 ? -23.891 7.312 23.281 1 57.59 103 ARG A N 1
ATOM 765 C CA . ARG A 1 103 ? -22.781 8.234 23.547 1 57.59 103 ARG A CA 1
ATOM 766 C C . ARG A 1 103 ? -21.672 8.062 22.531 1 57.59 103 ARG A C 1
ATOM 768 O O . ARG A 1 103 ? -20.828 8.945 22.359 1 57.59 103 ARG A O 1
ATOM 775 N N . LYS A 1 104 ? -21.891 6.988 21.859 1 62.03 104 LYS A N 1
ATOM 776 C CA . LYS A 1 104 ? -20.812 6.742 20.891 1 62.03 104 LYS A CA 1
ATOM 777 C C . LYS A 1 104 ? -21.234 7.211 19.484 1 62.03 104 LYS A C 1
ATOM 779 O O . LYS A 1 104 ? -22.328 6.902 19.016 1 62.03 104 LYS A O 1
ATOM 784 N N . VAL A 1 105 ? -20.578 8.234 18.984 1 61.53 105 VAL A N 1
ATOM 785 C CA . VAL A 1 105 ? -20.781 8.719 17.625 1 61.53 105 VAL A CA 1
ATOM 786 C C . VAL A 1 105 ? -19.938 7.922 16.656 1 61.53 105 VAL A C 1
ATOM 788 O O . VAL A 1 105 ? -18.734 7.754 16.859 1 61.53 105 VAL A O 1
ATOM 791 N N . LEU A 1 106 ? -20.656 7.238 15.742 1 63 106 LEU A N 1
ATOM 792 C CA . LEU A 1 106 ? -19.969 6.488 14.695 1 63 106 LEU A CA 1
ATOM 793 C C . LEU A 1 106 ? -19.812 7.332 13.438 1 63 106 LEU A C 1
ATOM 795 O O . LEU A 1 106 ? -20.719 8.078 13.062 1 63 106 LEU A O 1
ATOM 799 N N . VAL A 1 107 ? -18.641 7.324 12.93 1 62.59 107 VAL A N 1
ATOM 800 C CA . VAL A 1 107 ? -18.375 7.949 11.641 1 62.59 107 VAL A CA 1
ATOM 801 C C . VAL A 1 107 ? -18.594 6.93 10.523 1 62.59 107 VAL A C 1
ATOM 803 O O . VAL A 1 107 ? -18.016 5.844 10.539 1 62.59 107 VAL A O 1
ATOM 806 N N . VAL A 1 108 ? -19.578 7.254 9.672 1 62.31 108 VAL A N 1
ATOM 807 C CA . VAL A 1 108 ? -19.938 6.352 8.578 1 62.31 108 VAL A CA 1
ATOM 808 C C . VAL A 1 108 ? -19.672 7.031 7.238 1 62.31 108 VAL A C 1
ATOM 810 O O . VAL A 1 108 ? -19.906 8.227 7.082 1 62.31 108 VAL A O 1
ATOM 813 N N . PRO A 1 109 ? -19.047 6.18 6.312 1 64.19 109 PRO A N 1
ATOM 814 C CA . PRO A 1 109 ? -18.875 6.781 4.984 1 64.19 109 PRO A CA 1
ATOM 815 C C . PRO A 1 109 ? -20.203 7.145 4.328 1 64.19 109 PRO A C 1
ATOM 817 O O . PRO A 1 109 ? -21.188 6.422 4.484 1 64.19 109 PRO A O 1
ATOM 820 N N . ALA A 1 110 ? -20.266 8.375 3.719 1 68.25 110 ALA A N 1
ATOM 821 C CA . ALA A 1 110 ? -21.438 8.75 2.926 1 68.25 110 ALA A CA 1
ATOM 822 C C . ALA A 1 110 ? -21.547 7.883 1.675 1 68.25 110 ALA A C 1
ATOM 824 O O . ALA A 1 110 ? -20.547 7.625 0.999 1 68.25 110 ALA A O 1
ATOM 825 N N . MET A 1 111 ? -22.766 7.406 1.443 1 66.94 111 MET A N 1
ATOM 826 C CA . MET A 1 111 ? -23.016 6.508 0.323 1 66.94 111 MET A CA 1
ATOM 827 C C . MET A 1 111 ? -22.609 7.152 -0.999 1 66.94 111 MET A C 1
ATOM 829 O O . MET A 1 111 ? -22.094 6.48 -1.89 1 66.94 111 MET A O 1
ATOM 833 N N . ALA A 1 112 ? -22.859 8.43 -1.154 1 68.5 112 ALA A N 1
ATOM 834 C CA . ALA A 1 112 ? -22.516 9.133 -2.389 1 68.5 112 ALA A CA 1
ATOM 835 C C . ALA A 1 112 ? -21.016 9.102 -2.637 1 68.5 112 ALA A C 1
ATOM 837 O O . ALA A 1 112 ? -20.562 8.961 -3.779 1 68.5 112 ALA A O 1
ATOM 838 N N . SER A 1 113 ? -20.25 9.227 -1.612 1 66.69 113 SER A N 1
ATOM 839 C CA . SER A 1 113 ? -18.797 9.211 -1.726 1 66.69 113 SER A CA 1
ATOM 840 C C . SER A 1 113 ? -18.281 7.828 -2.109 1 66.69 113 SER A C 1
ATOM 842 O O . SER A 1 113 ? -17.375 7.699 -2.932 1 66.69 113 SER A O 1
ATOM 844 N N . VAL A 1 114 ? -18.906 6.898 -1.484 1 68.31 114 VAL A N 1
ATOM 845 C CA . VAL A 1 114 ? -18.531 5.516 -1.779 1 68.31 114 VAL A CA 1
ATOM 846 C C . VAL A 1 114 ? -18.844 5.199 -3.24 1 68.31 114 VAL A C 1
ATOM 848 O O . VAL A 1 114 ? -18.016 4.594 -3.936 1 68.31 114 VAL A O 1
ATOM 851 N N . GLN A 1 115 ? -19.953 5.617 -3.674 1 73.12 115 GLN A N 1
ATOM 852 C CA . GLN A 1 115 ? -20.359 5.363 -5.051 1 73.12 115 GLN A CA 1
ATOM 853 C C . GLN A 1 115 ? -19.438 6.074 -6.035 1 73.12 115 GLN A C 1
ATOM 855 O O . GLN A 1 115 ? -19.109 5.523 -7.086 1 73.12 115 GLN A O 1
ATOM 860 N N . ARG A 1 116 ? -19.109 7.262 -5.73 1 74.88 116 ARG A N 1
ATOM 861 C CA . ARG A 1 116 ? -18.188 8 -6.59 1 74.88 116 ARG A CA 1
ATOM 862 C C . ARG A 1 116 ? -16.828 7.312 -6.656 1 74.88 116 ARG A C 1
ATOM 864 O O . ARG A 1 116 ? -16.234 7.211 -7.73 1 74.88 116 ARG A O 1
ATOM 871 N N . ALA A 1 117 ? -16.359 6.891 -5.527 1 74.31 117 ALA A N 1
ATOM 872 C CA . ALA A 1 117 ? -15.086 6.172 -5.488 1 74.31 117 ALA A CA 1
ATOM 873 C C . ALA A 1 117 ? -15.156 4.898 -6.324 1 74.31 117 ALA A C 1
ATOM 875 O O . ALA A 1 117 ? -14.219 4.594 -7.074 1 74.31 117 ALA A O 1
ATOM 876 N N . LEU A 1 118 ? -16.234 4.18 -6.152 1 76.88 118 LEU A N 1
ATOM 877 C CA . LEU A 1 118 ? -16.422 2.928 -6.883 1 76.88 118 LEU A CA 1
ATOM 878 C C . LEU A 1 118 ? -16.453 3.178 -8.391 1 76.88 118 LEU A C 1
ATOM 880 O O . LEU A 1 118 ? -15.859 2.424 -9.164 1 76.88 118 LEU A O 1
ATOM 884 N N . ALA A 1 119 ? -17.172 4.184 -8.727 1 81.25 119 ALA A N 1
ATOM 885 C CA . ALA A 1 119 ? -17.266 4.52 -10.148 1 81.25 119 ALA A CA 1
ATOM 886 C C . ALA A 1 119 ? -15.898 4.844 -10.727 1 81.25 119 ALA A C 1
ATOM 888 O O . ALA A 1 119 ? -15.562 4.418 -11.836 1 81.25 119 ALA A O 1
ATOM 889 N N . GLU A 1 120 ? -15.156 5.578 -10 1 79.44 120 GLU A N 1
ATOM 890 C CA . GLU A 1 120 ? -13.812 5.953 -10.438 1 79.44 120 GLU A CA 1
ATOM 891 C C . GLU A 1 120 ? -12.914 4.73 -10.57 1 79.44 120 GLU A C 1
ATOM 893 O O . GLU A 1 120 ? -12.055 4.684 -11.453 1 79.44 120 GLU A O 1
ATOM 898 N N . MET A 1 121 ? -13.164 3.715 -9.727 1 84.75 121 MET A N 1
ATOM 899 C CA . MET A 1 121 ? -12.273 2.561 -9.656 1 84.75 121 MET A CA 1
ATOM 900 C C . MET A 1 121 ? -12.789 1.417 -10.523 1 84.75 121 MET A C 1
ATOM 902 O O . MET A 1 121 ? -12.109 0.406 -10.695 1 84.75 121 MET A O 1
ATOM 906 N N . THR A 1 122 ? -13.945 1.485 -11.055 1 86.31 122 THR A N 1
ATOM 907 C CA . THR A 1 122 ? -14.609 0.41 -11.781 1 86.31 122 THR A CA 1
ATOM 908 C C . THR A 1 122 ? -13.719 -0.108 -12.906 1 86.31 122 THR A C 1
ATOM 910 O O . THR A 1 122 ? -13.539 -1.318 -13.055 1 86.31 122 THR A O 1
ATOM 913 N N . PRO A 1 123 ? -13.086 0.796 -13.789 1 87.81 123 PRO A N 1
ATOM 914 C CA . PRO A 1 123 ? -12.219 0.275 -14.844 1 87.81 123 PRO A CA 1
ATOM 915 C C . PRO A 1 123 ? -11.086 -0.597 -14.305 1 87.81 123 PRO A C 1
ATOM 917 O O . PRO A 1 123 ? -10.75 -1.622 -14.906 1 87.81 123 PRO A O 1
ATOM 920 N N . ALA A 1 124 ? -10.562 -0.181 -13.234 1 88.38 124 ALA A N 1
ATOM 921 C CA . ALA A 1 124 ? -9.484 -0.961 -12.633 1 88.38 124 ALA A CA 1
ATOM 922 C C . ALA A 1 124 ? -10 -2.314 -12.141 1 88.38 124 ALA A C 1
ATOM 924 O O . ALA A 1 124 ? -9.312 -3.33 -12.281 1 88.38 124 ALA A O 1
ATOM 925 N N . PHE A 1 125 ? -11.156 -2.348 -11.562 1 90.25 125 PHE A N 1
ATOM 926 C CA . PHE A 1 125 ? -11.75 -3.596 -11.094 1 90.25 125 PHE A CA 1
ATOM 927 C C . PHE A 1 125 ? -12.062 -4.52 -12.258 1 90.25 125 PHE A C 1
ATOM 929 O O . PHE A 1 125 ? -11.883 -5.734 -12.164 1 90.25 125 PHE A O 1
ATOM 936 N N . ASP A 1 126 ? -12.539 -3.938 -13.32 1 92.5 126 ASP A N 1
ATOM 937 C CA . ASP A 1 126 ? -12.789 -4.727 -14.516 1 92.5 126 ASP A CA 1
ATOM 938 C C . ASP A 1 126 ? -11.508 -5.402 -15.008 1 92.5 126 ASP A C 1
ATOM 940 O O . ASP A 1 126 ? -11.523 -6.582 -15.359 1 92.5 126 ASP A O 1
ATOM 944 N N . ASP A 1 127 ? -10.477 -4.609 -15.094 1 93.44 127 ASP A N 1
ATOM 945 C CA . ASP A 1 127 ? -9.188 -5.125 -15.547 1 93.44 127 ASP A CA 1
ATOM 946 C C . ASP A 1 127 ? -8.68 -6.234 -14.625 1 93.44 127 ASP A C 1
ATOM 948 O O . ASP A 1 127 ? -8.148 -7.238 -15.086 1 93.44 127 ASP A O 1
ATOM 952 N N . LEU A 1 128 ? -8.844 -6.066 -13.312 1 94.44 128 LEU A N 1
ATOM 953 C CA . LEU A 1 128 ? -8.43 -7.078 -12.344 1 94.44 128 LEU A CA 1
ATOM 954 C C . LEU A 1 128 ? -9.242 -8.359 -12.516 1 94.44 128 LEU A C 1
ATOM 956 O O . LEU A 1 128 ? -8.68 -9.461 -12.484 1 94.44 128 LEU A O 1
ATOM 960 N N . GLU A 1 129 ? -10.484 -8.172 -12.602 1 93.19 129 GLU A N 1
ATOM 961 C CA . GLU A 1 129 ? -11.344 -9.328 -12.836 1 93.19 129 GLU A CA 1
ATOM 962 C C . GLU A 1 129 ? -10.906 -10.102 -14.07 1 93.19 129 GLU A C 1
ATOM 964 O O . GLU A 1 129 ? -10.852 -11.336 -14.047 1 93.19 129 GLU A O 1
ATOM 969 N N . ALA A 1 130 ? -10.633 -9.391 -15.156 1 94.81 130 ALA A N 1
ATOM 970 C CA . ALA A 1 130 ? -10.164 -10.016 -16.391 1 94.81 130 ALA A CA 1
ATOM 971 C C . ALA A 1 130 ? -8.859 -10.766 -16.156 1 94.81 130 ALA A C 1
ATOM 973 O O . ALA A 1 130 ? -8.68 -11.883 -16.656 1 94.81 130 ALA A O 1
ATOM 974 N N . LEU A 1 131 ? -7.984 -10.156 -15.438 1 95.88 131 LEU A N 1
ATOM 975 C CA . LEU A 1 131 ? -6.703 -10.781 -15.133 1 95.88 131 LEU A CA 1
ATOM 976 C C . LEU A 1 131 ? -6.906 -12.07 -14.352 1 95.88 131 LEU A C 1
ATOM 978 O O . LEU A 1 131 ? -6.309 -13.102 -14.672 1 95.88 131 LEU A O 1
ATOM 982 N N . PHE A 1 132 ? -7.742 -11.984 -13.266 1 95.75 132 PHE A N 1
ATOM 983 C CA . PHE A 1 132 ? -8.008 -13.164 -12.453 1 95.75 132 PHE A CA 1
ATOM 984 C C . PHE A 1 132 ? -8.609 -14.281 -13.297 1 95.75 132 PHE A C 1
ATOM 986 O O . PHE A 1 132 ? -8.297 -15.461 -13.094 1 95.75 132 PHE A O 1
ATOM 993 N N . GLY A 1 133 ? -9.492 -13.914 -14.188 1 94.56 133 GLY A N 1
ATOM 994 C CA . GLY A 1 133 ? -10.188 -14.867 -15.047 1 94.56 133 GLY A CA 1
ATOM 995 C C . GLY A 1 133 ? -9.258 -15.578 -16.016 1 94.56 133 GLY A C 1
ATOM 996 O O . GLY A 1 133 ? -9.602 -16.641 -16.547 1 94.56 133 GLY A O 1
ATOM 997 N N . GLN A 1 134 ? -8.102 -15.062 -16.344 1 96.06 134 GLN A N 1
ATOM 998 C CA . GLN A 1 134 ? -7.148 -15.625 -17.297 1 96.06 134 GLN A CA 1
ATOM 999 C C . GLN A 1 134 ? -6.234 -16.641 -16.625 1 96.06 134 GLN A C 1
ATOM 1001 O O . GLN A 1 134 ? -5.488 -17.359 -17.297 1 96.06 134 GLN A O 1
ATOM 1006 N N . LEU A 1 135 ? -6.309 -16.734 -15.352 1 96.75 135 LEU A N 1
ATOM 1007 C CA . LEU A 1 135 ? -5.434 -17.641 -14.617 1 96.75 135 LEU A CA 1
ATOM 1008 C C . LEU A 1 135 ? -5.969 -19.062 -14.664 1 96.75 135 LEU A C 1
ATOM 1010 O O . LEU A 1 135 ? -7.164 -19.297 -14.461 1 96.75 135 LEU A O 1
ATOM 1014 N N . SER A 1 136 ? -5.086 -20.016 -14.953 1 97.06 136 SER A N 1
ATOM 1015 C CA . SER A 1 136 ? -5.453 -21.422 -14.812 1 97.06 136 SER A CA 1
ATOM 1016 C C . SER A 1 136 ? -5.648 -21.797 -13.344 1 97.06 136 SER A C 1
ATOM 1018 O O . SER A 1 136 ? -5.215 -21.078 -12.453 1 97.06 136 SER A O 1
ATOM 1020 N N . ALA A 1 137 ? -6.285 -23 -13.109 1 96.31 137 ALA A N 1
ATOM 1021 C CA . ALA A 1 137 ? -6.496 -23.469 -11.75 1 96.31 137 ALA A CA 1
ATOM 1022 C C . ALA A 1 137 ? -5.164 -23.656 -11.023 1 96.31 137 ALA A C 1
ATOM 1024 O O . ALA A 1 137 ? -5.047 -23.359 -9.836 1 96.31 137 ALA A O 1
ATOM 1025 N N . SER A 1 138 ? -4.211 -24.156 -11.742 1 96.5 138 SER A N 1
ATOM 1026 C CA . SER A 1 138 ? -2.893 -24.391 -11.164 1 96.5 138 SER A CA 1
ATOM 1027 C C . SER A 1 138 ? -2.191 -23.078 -10.836 1 96.5 138 SER A C 1
ATOM 1029 O O . SER A 1 138 ? -1.558 -22.953 -9.781 1 96.5 138 SER A O 1
ATOM 1031 N N . GLU A 1 139 ? -2.326 -22.156 -11.719 1 96.56 139 GLU A N 1
ATOM 1032 C CA . GLU A 1 139 ? -1.724 -20.844 -11.477 1 96.56 139 GLU A CA 1
ATOM 1033 C C . GLU A 1 139 ? -2.369 -20.156 -10.281 1 96.56 139 GLU A C 1
ATOM 1035 O O . GLU A 1 139 ? -1.678 -19.547 -9.461 1 96.56 139 GLU A O 1
ATOM 1040 N N . ARG A 1 140 ? -3.666 -20.234 -10.211 1 96.81 140 ARG A N 1
ATOM 1041 C CA . ARG A 1 140 ? -4.406 -19.625 -9.109 1 96.81 140 ARG A CA 1
ATOM 1042 C C . ARG A 1 140 ? -3.953 -20.188 -7.77 1 96.81 140 ARG A C 1
ATOM 1044 O O . ARG A 1 140 ? -3.764 -19.438 -6.805 1 96.81 140 ARG A O 1
ATOM 1051 N N . LYS A 1 141 ? -3.791 -21.453 -7.734 1 96.88 141 LYS A N 1
ATOM 1052 C CA . LYS A 1 141 ? -3.363 -22.094 -6.5 1 96.88 141 LYS A CA 1
ATOM 1053 C C . LYS A 1 141 ? -1.996 -21.578 -6.055 1 96.88 141 LYS A C 1
ATOM 1055 O O . LYS A 1 141 ? -1.791 -21.281 -4.875 1 96.88 141 LYS A O 1
ATOM 1060 N N . VAL A 1 142 ? -1.054 -21.5 -6.969 1 96.88 142 VAL A N 1
ATOM 1061 C CA . VAL A 1 142 ? 0.292 -21.016 -6.688 1 96.88 142 VAL A CA 1
ATOM 1062 C C . VAL A 1 142 ? 0.225 -19.578 -6.184 1 96.88 142 VAL A C 1
ATOM 1064 O O . VAL A 1 142 ? 0.849 -19.234 -5.176 1 96.88 142 VAL A O 1
ATOM 1067 N N . ILE A 1 143 ? -0.574 -18.766 -6.836 1 97.31 143 ILE A N 1
ATOM 1068 C CA . ILE A 1 143 ? -0.668 -17.344 -6.531 1 97.31 143 ILE A CA 1
ATOM 1069 C C . ILE A 1 143 ? -1.344 -17.141 -5.176 1 97.31 143 ILE A C 1
ATOM 1071 O O . ILE A 1 143 ? -0.868 -16.375 -4.344 1 97.31 143 ILE A O 1
ATOM 1075 N N . GLU A 1 144 ? -2.43 -17.859 -4.953 1 96.75 144 GLU A N 1
ATOM 1076 C CA . GLU A 1 144 ? -3.141 -17.766 -3.684 1 96.75 144 GLU A CA 1
ATOM 1077 C C . GLU A 1 144 ? -2.248 -18.172 -2.518 1 96.75 144 GLU A C 1
ATOM 1079 O O . GLU A 1 144 ? -2.25 -17.531 -1.468 1 96.75 144 GLU A O 1
ATOM 1084 N N . ARG A 1 145 ? -1.547 -19.203 -2.676 1 96.75 145 ARG A N 1
ATOM 1085 C CA . ARG A 1 145 ? -0.636 -19.672 -1.633 1 96.75 145 ARG A CA 1
ATOM 1086 C C . ARG A 1 145 ? 0.445 -18.641 -1.35 1 96.75 145 ARG A C 1
ATOM 1088 O O . ARG A 1 145 ? 0.719 -18.312 -0.191 1 96.75 145 ARG A O 1
ATOM 1095 N N . PHE A 1 146 ? 1.074 -18.203 -2.412 1 97.19 146 PHE A N 1
ATOM 1096 C CA . PHE A 1 146 ? 2.129 -17.203 -2.281 1 97.19 146 PHE A CA 1
ATOM 1097 C C . PHE A 1 146 ? 1.608 -15.953 -1.58 1 97.19 146 PHE A C 1
ATOM 1099 O O . PHE A 1 146 ? 2.221 -15.477 -0.624 1 97.19 146 PHE A O 1
ATOM 1106 N N . LEU A 1 147 ? 0.495 -15.344 -2.045 1 97.25 147 LEU A N 1
ATOM 1107 C CA . LEU A 1 147 ? -0.083 -14.148 -1.453 1 97.25 147 LEU A CA 1
ATOM 1108 C C . LEU A 1 147 ? -0.483 -14.391 -0.002 1 97.25 147 LEU A C 1
ATOM 1110 O O . LEU A 1 147 ? -0.361 -13.5 0.84 1 97.25 147 LEU A O 1
ATOM 1114 N N . GLY A 1 148 ? -1.019 -15.602 0.279 1 96.5 148 GLY A N 1
ATOM 1115 C CA . GLY A 1 148 ? -1.331 -15.961 1.653 1 96.5 148 GLY A CA 1
ATOM 1116 C C . GLY A 1 148 ? -0.122 -15.922 2.568 1 96.5 148 GLY A C 1
ATOM 1117 O O . GLY A 1 148 ? -0.201 -15.414 3.689 1 96.5 148 GLY A O 1
ATOM 1118 N N . GLN A 1 149 ? 0.961 -16.516 2.121 1 96.19 149 GLN A N 1
ATOM 1119 C CA . GLN A 1 149 ? 2.203 -16.5 2.887 1 96.19 149 GLN A CA 1
ATOM 1120 C C . GLN A 1 149 ? 2.703 -15.07 3.084 1 96.19 149 GLN A C 1
ATOM 1122 O O . GLN A 1 149 ? 3.215 -14.727 4.152 1 96.19 149 GLN A O 1
ATOM 1127 N N . LEU A 1 150 ? 2.609 -14.227 2.057 1 95.75 150 LEU A N 1
ATOM 1128 C CA . LEU A 1 150 ? 2.994 -12.82 2.148 1 95.75 150 LEU A CA 1
ATOM 1129 C C . LEU A 1 150 ? 2.172 -12.102 3.213 1 95.75 150 LEU A C 1
ATOM 1131 O O . LEU A 1 150 ? 2.715 -11.328 4 1 95.75 150 LEU A O 1
ATOM 1135 N N . VAL A 1 151 ? 0.865 -12.32 3.234 1 94.38 151 VAL A N 1
ATOM 1136 C CA . VAL A 1 151 ? -0.027 -11.734 4.227 1 94.38 151 VAL A CA 1
ATOM 1137 C C . VAL A 1 151 ? 0.445 -12.102 5.629 1 94.38 151 VAL A C 1
ATOM 1139 O O . VAL A 1 151 ? 0.513 -11.242 6.512 1 94.38 151 VAL A O 1
ATOM 1142 N N . GLU A 1 152 ? 0.741 -13.352 5.84 1 95.25 152 GLU A N 1
ATOM 1143 C CA . GLU A 1 152 ? 1.205 -13.797 7.152 1 95.25 152 GLU A CA 1
ATOM 1144 C C . GLU A 1 152 ? 2.5 -13.094 7.547 1 95.25 152 GLU A C 1
ATOM 1146 O O . GLU A 1 152 ? 2.67 -12.703 8.703 1 95.25 152 GLU A O 1
ATOM 1151 N N . LEU A 1 153 ? 3.416 -13 6.629 1 94.19 153 LEU A N 1
ATOM 1152 C CA . LEU A 1 153 ? 4.676 -12.312 6.891 1 94.19 153 LEU A CA 1
ATOM 1153 C C . LEU A 1 153 ? 4.43 -10.852 7.258 1 94.19 153 LEU A C 1
ATOM 1155 O O . LEU A 1 153 ? 5.035 -10.336 8.195 1 94.19 153 LEU A O 1
ATOM 1159 N N . TYR A 1 154 ? 3.568 -10.148 6.504 1 93.12 154 TYR A N 1
ATOM 1160 C CA . TYR A 1 154 ? 3.287 -8.742 6.75 1 93.12 154 TYR A CA 1
ATOM 1161 C C . TYR A 1 154 ? 2.57 -8.555 8.086 1 93.12 154 TYR A C 1
ATOM 1163 O O . TYR A 1 154 ? 2.811 -7.574 8.789 1 93.12 154 TYR A O 1
ATOM 1171 N N . ARG A 1 155 ? 1.683 -9.477 8.422 1 91.69 155 ARG A N 1
ATOM 1172 C CA . ARG A 1 155 ? 1.018 -9.422 9.719 1 91.69 155 ARG A CA 1
ATOM 1173 C C . ARG A 1 155 ? 2.029 -9.492 10.859 1 91.69 155 ARG A C 1
ATOM 1175 O O . ARG A 1 155 ? 1.907 -8.766 11.852 1 91.69 155 ARG A O 1
ATOM 1182 N N . ALA A 1 156 ? 2.953 -10.344 10.695 1 91.25 156 ALA A N 1
ATOM 1183 C CA . ALA A 1 156 ? 3.998 -10.484 11.703 1 91.25 156 ALA A CA 1
ATOM 1184 C C . ALA A 1 156 ? 4.812 -9.203 11.836 1 91.25 156 ALA A C 1
ATOM 1186 O O . ALA A 1 156 ? 5.281 -8.867 12.93 1 91.25 156 ALA A O 1
ATOM 1187 N N . ALA A 1 157 ? 5.031 -8.547 10.75 1 88.25 157 ALA A N 1
ATOM 1188 C CA . ALA A 1 157 ? 5.836 -7.324 10.742 1 88.25 157 ALA A CA 1
ATOM 1189 C C . ALA A 1 157 ? 5.102 -6.18 11.43 1 88.25 157 ALA A C 1
ATOM 1191 O O . ALA A 1 157 ? 5.727 -5.215 11.883 1 88.25 157 ALA A O 1
ATOM 1192 N N . VAL A 1 158 ? 3.793 -6.164 11.391 1 85.5 158 VAL A N 1
ATOM 1193 C CA . VAL A 1 158 ? 2.994 -5.113 12.008 1 85.5 158 VAL A CA 1
ATOM 1194 C C . VAL A 1 158 ? 2.902 -5.352 13.508 1 85.5 158 VAL A C 1
ATOM 1196 O O . VAL A 1 158 ? 2.768 -4.402 14.289 1 85.5 158 VAL A O 1
ATOM 1199 N N . ARG A 1 159 ? 2.885 -6.578 13.898 1 76.62 159 ARG A N 1
ATOM 1200 C CA . ARG A 1 159 ? 2.727 -6.945 15.305 1 76.62 159 ARG A CA 1
ATOM 1201 C C . ARG A 1 159 ? 3.826 -6.324 16.156 1 76.62 159 ARG A C 1
ATOM 1203 O O . ARG A 1 159 ? 4.996 -6.316 15.766 1 76.62 159 ARG A O 1
ATOM 1210 N N . PRO A 1 160 ? 3.328 -5.488 17.172 1 63.81 160 PRO A N 1
ATOM 1211 C CA . PRO A 1 160 ? 4.32 -4.922 18.094 1 63.81 160 PRO A CA 1
ATOM 1212 C C . PRO A 1 160 ? 5.312 -5.961 18.609 1 63.81 160 PRO A C 1
ATOM 1214 O O . PRO A 1 160 ? 4.965 -7.137 18.734 1 63.81 160 PRO A O 1
ATOM 1217 N N . ALA A 1 161 ? 6.652 -5.539 18.453 1 57.16 161 ALA A N 1
ATOM 1218 C CA . ALA A 1 161 ? 7.668 -6.41 19.031 1 57.16 161 ALA A CA 1
ATOM 1219 C C . ALA A 1 161 ? 7.266 -6.863 20.438 1 57.16 161 ALA A C 1
ATOM 1221 O O . ALA A 1 161 ? 6.617 -6.113 21.172 1 57.16 161 ALA A O 1
ATOM 1222 N N . ARG A 1 162 ? 6.867 -8.125 20.781 1 46.97 162 ARG A N 1
ATOM 1223 C CA . ARG A 1 162 ? 6.668 -8.57 22.156 1 46.97 162 ARG A CA 1
ATOM 1224 C C . ARG A 1 162 ? 7.707 -7.949 23.078 1 46.97 162 ARG A C 1
ATOM 1226 O O . ARG A 1 162 ? 8.906 -7.996 22.797 1 46.97 162 ARG A O 1
ATOM 1233 N N . SER A 1 163 ? 7.398 -6.77 23.688 1 43.72 163 SER A N 1
ATOM 1234 C CA . SER A 1 163 ? 8.195 -6.434 24.859 1 43.72 163 SER A CA 1
ATOM 1235 C C . SER A 1 163 ? 8.672 -7.688 25.578 1 43.72 163 SER A C 1
ATOM 1237 O O . SER A 1 163 ? 7.879 -8.578 25.891 1 43.72 163 SER A O 1
ATOM 1239 N N . GLU A 1 164 ? 9.664 -8.375 25.219 1 37.44 164 GLU A N 1
ATOM 1240 C CA . GLU A 1 164 ? 10.25 -9.195 26.281 1 37.44 164 GLU A CA 1
ATOM 1241 C C . GLU A 1 164 ? 10.164 -8.492 27.641 1 37.44 164 GLU A C 1
ATOM 1243 O O . GLU A 1 164 ? 10.719 -7.41 27.812 1 37.44 164 GLU A O 1
ATOM 1248 N N . GLU A 1 165 ? 8.938 -8.352 28.328 1 30.94 165 GLU A N 1
ATOM 1249 C CA . GLU A 1 165 ? 9.242 -8.523 29.75 1 30.94 165 GLU A CA 1
ATOM 1250 C C . GLU A 1 165 ? 10.031 -9.805 30 1 30.94 165 GLU A C 1
ATOM 1252 O O . GLU A 1 165 ? 9.805 -10.82 29.328 1 30.94 165 GLU A O 1
ATOM 1257 N N . MET B 1 1 ? 39.438 13.188 -13.82 1 25.8 1 MET B N 1
ATOM 1258 C CA . MET B 1 1 ? 38.719 13.469 -12.578 1 25.8 1 MET B CA 1
ATOM 1259 C C . MET B 1 1 ? 37.469 12.617 -12.469 1 25.8 1 MET B C 1
ATOM 1261 O O . MET B 1 1 ? 36.531 12.758 -13.273 1 25.8 1 MET B O 1
ATOM 1265 N N . THR B 1 2 ? 37.531 11.359 -11.961 1 25.69 2 THR B N 1
ATOM 1266 C CA . THR B 1 2 ? 36.656 10.18 -12.008 1 25.69 2 THR B CA 1
ATOM 1267 C C . THR B 1 2 ? 35.375 10.43 -11.227 1 25.69 2 THR B C 1
ATOM 1269 O O . THR B 1 2 ? 35.406 10.844 -10.07 1 25.69 2 THR B O 1
ATOM 1272 N N . LYS B 1 3 ? 34.312 10.906 -11.914 1 30.27 3 LYS B N 1
ATOM 1273 C CA . LYS B 1 3 ? 32.969 11.203 -11.391 1 30.27 3 LYS B CA 1
ATOM 1274 C C . LYS B 1 3 ? 32.531 10.164 -10.352 1 30.27 3 LYS B C 1
ATOM 1276 O O . LYS B 1 3 ? 32.5 8.969 -10.648 1 30.27 3 LYS B O 1
ATOM 1281 N N . LYS B 1 4 ? 32.875 10.469 -9.008 1 31.7 4 LYS B N 1
ATOM 1282 C CA . LYS B 1 4 ? 32.562 9.656 -7.84 1 31.7 4 LYS B CA 1
ATOM 1283 C C . LYS B 1 4 ? 31.109 9.148 -7.906 1 31.7 4 LYS B C 1
ATOM 1285 O O . LYS B 1 4 ? 30.172 9.938 -8.062 1 31.7 4 LYS B O 1
ATOM 1290 N N . GLY B 1 5 ? 30.812 8.031 -8.398 1 31.22 5 GLY B N 1
ATOM 1291 C CA . GLY B 1 5 ? 29.578 7.27 -8.461 1 31.22 5 GLY B CA 1
ATOM 1292 C C . GLY B 1 5 ? 28.734 7.41 -7.211 1 31.22 5 GLY B C 1
ATOM 1293 O O . GLY B 1 5 ? 29.25 7.379 -6.094 1 31.22 5 GLY B O 1
ATOM 1294 N N . SER B 1 6 ? 27.797 8.398 -7.074 1 35.16 6 SER B N 1
ATOM 1295 C CA . SER B 1 6 ? 26.844 8.68 -5.996 1 35.16 6 SER B CA 1
ATOM 1296 C C . SER B 1 6 ? 26.531 7.414 -5.203 1 35.16 6 SER B C 1
ATOM 1298 O O . SER B 1 6 ? 26.047 6.43 -5.762 1 35.16 6 SER B O 1
ATOM 1300 N N . SER B 1 7 ? 27.328 6.992 -4.285 1 34.22 7 SER B N 1
ATOM 1301 C CA . SER B 1 7 ? 27.266 5.852 -3.379 1 34.22 7 SER B CA 1
ATOM 1302 C C . SER B 1 7 ? 25.875 5.691 -2.785 1 34.22 7 SER B C 1
ATOM 1304 O O . SER B 1 7 ? 25.422 6.535 -2.006 1 34.22 7 SER B O 1
ATOM 1306 N N . ARG B 1 8 ? 24.75 5.555 -3.494 1 36.66 8 ARG B N 1
ATOM 1307 C CA . ARG B 1 8 ? 23.5 5.031 -2.943 1 36.66 8 ARG B CA 1
ATOM 1308 C C . ARG B 1 8 ? 23.75 4.266 -1.65 1 36.66 8 ARG B C 1
ATOM 1310 O O . ARG B 1 8 ? 24.484 3.268 -1.645 1 36.66 8 ARG B O 1
ATOM 1317 N N . GLY B 1 9 ? 24.094 4.828 -0.58 1 42.22 9 GLY B N 1
ATOM 1318 C CA . GLY B 1 9 ? 24.297 4.184 0.708 1 42.22 9 GLY B CA 1
ATOM 1319 C C . GLY B 1 9 ? 23.609 2.836 0.812 1 42.22 9 GLY B C 1
ATOM 1320 O O . GLY B 1 9 ? 22.375 2.744 0.67 1 42.22 9 GLY B O 1
ATOM 1321 N N . GLY B 1 10 ? 24.141 1.648 0.269 1 50.41 10 GLY B N 1
ATOM 1322 C CA . GLY B 1 10 ? 24.031 0.29 -0.239 1 50.41 10 GLY B CA 1
ATOM 1323 C C . GLY B 1 10 ? 23.234 -0.626 0.658 1 50.41 10 GLY B C 1
ATOM 1324 O O . GLY B 1 10 ? 23.453 -0.674 1.869 1 50.41 10 GLY B O 1
ATOM 1325 N N . LEU B 1 11 ? 21.891 -0.752 0.375 1 61.66 11 LEU B N 1
ATOM 1326 C CA . LEU B 1 11 ? 21.188 -1.86 1.018 1 61.66 11 LEU B CA 1
ATOM 1327 C C . LEU B 1 11 ? 22.078 -3.09 1.104 1 61.66 11 LEU B C 1
ATOM 1329 O O . LEU B 1 11 ? 22.891 -3.346 0.2 1 61.66 11 LEU B O 1
ATOM 1333 N N . SER B 1 12 ? 22.453 -3.484 2.291 1 70.19 12 SER B N 1
ATOM 1334 C CA . SER B 1 12 ? 23.172 -4.742 2.432 1 70.19 12 SER B CA 1
ATOM 1335 C C . SER B 1 12 ? 22.297 -5.816 3.068 1 70.19 12 SER B C 1
ATOM 1337 O O . SER B 1 12 ? 21.172 -5.547 3.471 1 70.19 12 SER B O 1
ATOM 1339 N N . GLY B 1 13 ? 22.75 -7.055 2.838 1 82.88 13 GLY B N 1
ATOM 1340 C CA . GLY B 1 13 ? 22.078 -8.164 3.502 1 82.88 13 GLY B CA 1
ATOM 1341 C C . GLY B 1 13 ? 20.766 -8.547 2.848 1 82.88 13 GLY B C 1
ATOM 1342 O O . GLY B 1 13 ? 20.656 -8.547 1.62 1 82.88 13 GLY B O 1
ATOM 1343 N N . SER B 1 14 ? 19.922 -8.984 3.59 1 86.88 14 SER B N 1
ATOM 1344 C CA . SER B 1 14 ? 18.641 -9.477 3.1 1 86.88 14 SER B CA 1
ATOM 1345 C C . SER B 1 14 ? 17.859 -8.375 2.393 1 86.88 14 SER B C 1
ATOM 1347 O O . SER B 1 14 ? 17.172 -8.625 1.4 1 86.88 14 SER B O 1
ATOM 1349 N N . ALA B 1 15 ? 18.062 -7.152 2.893 1 85.81 15 ALA B N 1
ATOM 1350 C CA . ALA B 1 15 ? 17.375 -6.031 2.256 1 85.81 15 ALA B CA 1
ATOM 1351 C C . ALA B 1 15 ? 17.812 -5.875 0.801 1 85.81 15 ALA B C 1
ATOM 1353 O O . ALA B 1 15 ? 16.969 -5.699 -0.088 1 85.81 15 ALA B O 1
ATOM 1354 N N . ALA B 1 16 ? 19.062 -5.926 0.592 1 85.25 16 ALA B N 1
ATOM 1355 C CA . ALA B 1 16 ? 19.594 -5.777 -0.76 1 85.25 16 ALA B CA 1
ATOM 1356 C C . ALA B 1 16 ? 19.141 -6.93 -1.653 1 85.25 16 ALA B C 1
ATOM 1358 O O . ALA B 1 16 ? 18.797 -6.723 -2.816 1 85.25 16 ALA B O 1
ATOM 1359 N N . ARG B 1 17 ? 19.188 -8.125 -1.137 1 89.5 17 ARG B N 1
ATOM 1360 C CA . ARG B 1 17 ? 18.812 -9.297 -1.917 1 89.5 17 ARG B CA 1
ATOM 1361 C C . ARG B 1 17 ? 17.328 -9.281 -2.277 1 89.5 17 ARG B C 1
ATOM 1363 O O . ARG B 1 17 ? 16.953 -9.656 -3.391 1 89.5 17 ARG B O 1
ATOM 1370 N N . VAL B 1 18 ? 16.562 -8.852 -1.344 1 89.81 18 VAL B N 1
ATOM 1371 C CA . VAL B 1 18 ? 15.133 -8.742 -1.607 1 89.81 18 VAL B CA 1
ATOM 1372 C C . VAL B 1 18 ? 14.883 -7.656 -2.656 1 89.81 18 VAL B C 1
ATOM 1374 O O . VAL B 1 18 ? 14.094 -7.855 -3.584 1 89.81 18 VAL B O 1
ATOM 1377 N N . ALA B 1 19 ? 15.625 -6.555 -2.492 1 85.75 19 ALA B N 1
ATOM 1378 C CA . ALA B 1 19 ? 15.453 -5.43 -3.408 1 85.75 19 ALA B CA 1
ATOM 1379 C C . ALA B 1 19 ? 15.898 -5.797 -4.82 1 85.75 19 ALA B C 1
ATOM 1381 O O . ALA B 1 19 ? 15.375 -5.266 -5.801 1 85.75 19 ALA B O 1
ATOM 1382 N N . GLU B 1 20 ? 16.781 -6.711 -4.953 1 89.5 20 GLU B N 1
ATOM 1383 C CA . GLU B 1 20 ? 17.312 -7.105 -6.254 1 89.5 20 GLU B CA 1
ATOM 1384 C C . GLU B 1 20 ? 16.484 -8.234 -6.867 1 89.5 20 GLU B C 1
ATOM 1386 O O . GLU B 1 20 ? 16.578 -8.492 -8.07 1 89.5 20 GLU B O 1
ATOM 1391 N N . ASP B 1 21 ? 15.805 -8.953 -6.055 1 92.88 21 ASP B N 1
ATOM 1392 C CA . ASP B 1 21 ? 14.953 -10.039 -6.531 1 92.88 21 ASP B CA 1
ATOM 1393 C C . ASP B 1 21 ? 13.781 -9.5 -7.352 1 92.88 21 ASP B C 1
ATOM 1395 O O . ASP B 1 21 ? 13.102 -8.562 -6.934 1 92.88 21 ASP B O 1
ATOM 1399 N N . PRO B 1 22 ? 13.539 -10.062 -8.555 1 93.81 22 PRO B N 1
ATOM 1400 C CA . PRO B 1 22 ? 12.445 -9.586 -9.398 1 93.81 22 PRO B CA 1
ATOM 1401 C C . PRO B 1 22 ? 11.102 -9.578 -8.68 1 93.81 22 PRO B C 1
ATOM 1403 O O . PRO B 1 22 ? 10.289 -8.672 -8.883 1 93.81 22 PRO B O 1
ATOM 1406 N N . ILE B 1 23 ? 10.836 -10.555 -7.902 1 95.81 23 ILE B N 1
ATOM 1407 C CA . ILE B 1 23 ? 9.586 -10.594 -7.148 1 95.81 23 ILE B CA 1
ATOM 1408 C C . ILE B 1 23 ? 9.547 -9.438 -6.152 1 95.81 23 ILE B C 1
ATOM 1410 O O . ILE B 1 23 ? 8.531 -8.742 -6.039 1 95.81 23 ILE B O 1
ATOM 1414 N N . GLY B 1 24 ? 10.68 -9.266 -5.441 1 93.62 24 GLY B N 1
ATOM 1415 C CA . GLY B 1 24 ? 10.781 -8.148 -4.52 1 93.62 24 GLY B CA 1
ATOM 1416 C C . GLY B 1 24 ? 10.586 -6.801 -5.188 1 93.62 24 GLY B C 1
ATOM 1417 O O . GLY B 1 24 ? 9.914 -5.926 -4.645 1 93.62 24 GLY B O 1
ATOM 1418 N N . GLN B 1 25 ? 11.156 -6.668 -6.328 1 90.88 25 GLN B N 1
ATOM 1419 C CA . GLN B 1 25 ? 11.031 -5.426 -7.09 1 90.88 25 GLN B CA 1
ATOM 1420 C C . GLN B 1 25 ? 9.578 -5.164 -7.469 1 90.88 25 GLN B C 1
ATOM 1422 O O . GLN B 1 25 ? 9.102 -4.031 -7.367 1 90.88 25 GLN B O 1
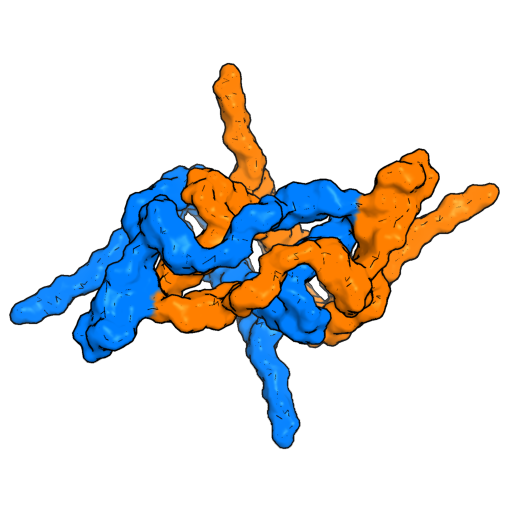ATOM 1427 N N . ARG B 1 26 ? 8.859 -6.16 -7.91 1 93.62 26 ARG B N 1
ATOM 1428 C CA . ARG B 1 26 ? 7.473 -5.992 -8.312 1 93.62 26 ARG B CA 1
ATOM 1429 C C . ARG B 1 26 ? 6.586 -5.684 -7.113 1 93.62 26 ARG B C 1
ATOM 1431 O O . ARG B 1 26 ? 5.648 -4.887 -7.215 1 93.62 26 ARG B O 1
ATOM 1438 N N . LEU B 1 27 ? 6.848 -6.336 -6.027 1 93.06 27 LEU B N 1
ATOM 1439 C CA . LEU B 1 27 ? 6.098 -6.051 -4.809 1 93.06 27 LEU B CA 1
ATOM 1440 C C . LEU B 1 27 ? 6.281 -4.594 -4.387 1 93.06 27 LEU B C 1
ATOM 1442 O O . LEU B 1 27 ? 5.32 -3.936 -3.982 1 93.06 27 LEU B O 1
ATOM 1446 N N . GLN B 1 28 ? 7.48 -4.094 -4.426 1 86.25 28 GLN B N 1
ATOM 1447 C CA . GLN B 1 28 ? 7.754 -2.695 -4.117 1 86.25 28 GLN B CA 1
ATOM 1448 C C . GLN B 1 28 ? 7.004 -1.768 -5.074 1 86.25 28 GLN B C 1
ATOM 1450 O O . GLN B 1 28 ? 6.402 -0.781 -4.645 1 86.25 28 GLN B O 1
ATOM 1455 N N . GLU B 1 29 ? 7.074 -2.07 -6.332 1 88.62 29 GLU B N 1
ATOM 1456 C CA . GLU B 1 29 ? 6.383 -1.257 -7.328 1 88.62 29 GLU B CA 1
ATOM 1457 C C . GLU B 1 29 ? 4.879 -1.234 -7.07 1 88.62 29 GLU B C 1
ATOM 1459 O O . GLU B 1 29 ? 4.242 -0.184 -7.172 1 88.62 29 GLU B O 1
ATOM 1464 N N . ILE B 1 30 ? 4.344 -2.363 -6.781 1 91.62 30 ILE B N 1
ATOM 1465 C CA . ILE B 1 30 ? 2.92 -2.465 -6.48 1 91.62 30 ILE B CA 1
ATOM 1466 C C . ILE B 1 30 ? 2.58 -1.584 -5.281 1 91.62 30 ILE B C 1
ATOM 1468 O O . ILE B 1 30 ? 1.562 -0.889 -5.281 1 91.62 30 ILE B O 1
ATOM 1472 N N . SER B 1 31 ? 3.396 -1.623 -4.219 1 86.5 31 SER B N 1
ATOM 1473 C CA . SER B 1 31 ? 3.182 -0.785 -3.043 1 86.5 31 SER B CA 1
ATOM 1474 C C . SER B 1 31 ? 3.174 0.694 -3.412 1 86.5 31 SER B C 1
ATOM 1476 O O . SER B 1 31 ? 2.314 1.449 -2.953 1 86.5 31 SER B O 1
ATOM 1478 N N . ILE B 1 32 ? 4.082 1.116 -4.25 1 79.81 32 ILE B N 1
ATOM 1479 C CA . ILE B 1 32 ? 4.191 2.502 -4.695 1 79.81 32 ILE B CA 1
ATOM 1480 C C . ILE B 1 32 ? 2.959 2.879 -5.512 1 79.81 32 ILE B C 1
ATOM 1482 O O . ILE B 1 32 ? 2.346 3.922 -5.277 1 79.81 32 ILE B O 1
ATOM 1486 N N . LEU B 1 33 ? 2.611 2.061 -6.41 1 85 33 LEU B N 1
ATOM 1487 C CA . LEU B 1 33 ? 1.487 2.33 -7.301 1 85 33 LEU B CA 1
ATOM 1488 C C . LEU B 1 33 ? 0.176 2.373 -6.523 1 85 33 LEU B C 1
ATOM 1490 O O . LEU B 1 33 ? -0.71 3.172 -6.836 1 85 33 LEU B O 1
ATOM 1494 N N . THR B 1 34 ? 0.035 1.478 -5.59 1 85.69 34 THR B N 1
ATOM 1495 C CA . THR B 1 34 ? -1.158 1.486 -4.75 1 85.69 34 THR B CA 1
ATOM 1496 C C . THR B 1 34 ? -1.319 2.834 -4.051 1 85.69 34 THR B C 1
ATOM 1498 O O . THR B 1 34 ? -2.418 3.391 -4.016 1 85.69 34 THR B O 1
ATOM 1501 N N . ARG B 1 35 ? -0.317 3.395 -3.568 1 77.06 35 ARG B N 1
ATOM 1502 C CA . ARG B 1 35 ? -0.345 4.707 -2.928 1 77.06 35 ARG B CA 1
ATOM 1503 C C . ARG B 1 35 ? -0.744 5.793 -3.922 1 77.06 35 ARG B C 1
ATOM 1505 O O . ARG B 1 35 ? -1.509 6.699 -3.586 1 77.06 35 ARG B O 1
ATOM 1512 N N . GLN B 1 36 ? -0.186 5.703 -5.066 1 78.56 36 GLN B N 1
ATOM 1513 C CA . GLN B 1 36 ? -0.497 6.691 -6.09 1 78.56 36 GLN B CA 1
ATOM 1514 C C . GLN B 1 36 ? -1.966 6.613 -6.5 1 78.56 36 GLN B C 1
ATOM 1516 O O . GLN B 1 36 ? -2.604 7.645 -6.73 1 78.56 36 GLN B O 1
ATOM 1521 N N . ILE B 1 37 ? -2.449 5.426 -6.66 1 82.75 37 ILE B N 1
ATOM 1522 C CA . ILE B 1 37 ? -3.857 5.23 -6.984 1 82.75 37 ILE B CA 1
ATOM 1523 C C . ILE B 1 37 ? -4.73 5.836 -5.887 1 82.75 37 ILE B C 1
ATOM 1525 O O . ILE B 1 37 ? -5.719 6.512 -6.176 1 82.75 37 ILE B O 1
ATOM 1529 N N . GLU B 1 38 ? -4.371 5.582 -4.652 1 76.44 38 GLU B N 1
ATOM 1530 C CA . GLU B 1 38 ? -5.105 6.133 -3.518 1 76.44 38 GLU B CA 1
ATOM 1531 C C . GLU B 1 38 ? -5.09 7.66 -3.539 1 76.44 38 GLU B C 1
ATOM 1533 O O . GLU B 1 38 ? -6.102 8.297 -3.244 1 76.44 38 GLU B O 1
ATOM 1538 N N . ARG B 1 39 ? -3.98 8.195 -3.801 1 71.56 39 ARG B N 1
ATOM 1539 C CA . ARG B 1 39 ? -3.871 9.648 -3.895 1 71.56 39 ARG B CA 1
ATOM 1540 C C . ARG B 1 39 ? -4.773 10.195 -4.996 1 71.56 39 ARG B C 1
ATOM 1542 O O . ARG B 1 39 ? -5.469 11.188 -4.797 1 71.56 39 ARG B O 1
ATOM 1549 N N . LYS B 1 40 ? -4.66 9.586 -6.133 1 76.25 40 LYS B N 1
ATOM 1550 C CA . LYS B 1 40 ? -5.5 10 -7.254 1 76.25 40 LYS B CA 1
ATOM 1551 C C . LYS B 1 40 ? -6.98 9.922 -6.891 1 76.25 40 LYS B C 1
ATOM 1553 O O . LYS B 1 40 ? -7.754 10.82 -7.223 1 76.25 40 LYS B O 1
ATOM 1558 N N . LEU B 1 41 ? -7.359 8.836 -6.277 1 75.62 41 LEU B N 1
ATOM 1559 C CA . LEU B 1 41 ? -8.742 8.672 -5.84 1 75.62 41 LEU B CA 1
ATOM 1560 C C . LEU B 1 41 ? -9.141 9.781 -4.871 1 75.62 41 LEU B C 1
ATOM 1562 O O . LEU B 1 41 ? -10.258 10.305 -4.938 1 75.62 41 LEU B O 1
ATOM 1566 N N . GLY B 1 42 ? -8.281 10.102 -3.957 1 70.56 42 GLY B N 1
ATOM 1567 C CA . GLY B 1 42 ? -8.523 11.211 -3.053 1 70.56 42 GLY B CA 1
ATOM 1568 C C . GLY B 1 42 ? -8.758 12.523 -3.771 1 70.56 42 GLY B C 1
ATOM 1569 O O . GLY B 1 42 ? -9.625 13.305 -3.387 1 70.56 42 GLY B O 1
ATOM 1570 N N . GLU B 1 43 ? -7.93 12.758 -4.77 1 69.31 43 GLU B N 1
ATOM 1571 C CA . GLU B 1 43 ? -8.078 13.969 -5.57 1 69.31 43 GLU B CA 1
ATOM 1572 C C . GLU B 1 43 ? -9.445 14.008 -6.258 1 69.31 43 GLU B C 1
ATOM 1574 O O . GLU B 1 43 ? -10.102 15.047 -6.281 1 69.31 43 GLU B O 1
ATOM 1579 N N . VAL B 1 44 ? -9.82 12.922 -6.797 1 70.19 44 VAL B N 1
ATOM 1580 C CA . VAL B 1 44 ? -11.094 12.828 -7.5 1 70.19 44 VAL B CA 1
ATOM 1581 C C . VAL B 1 44 ? -12.242 13.078 -6.523 1 70.19 44 VAL B C 1
ATOM 1583 O O . VAL B 1 44 ? -13.227 13.734 -6.871 1 70.19 44 VAL B O 1
ATOM 1586 N N . LEU B 1 45 ? -12.07 12.602 -5.25 1 69.69 45 LEU B N 1
ATOM 1587 C CA . LEU B 1 45 ? -13.109 12.742 -4.242 1 69.69 45 LEU B CA 1
ATOM 1588 C C . LEU B 1 45 ? -12.984 14.07 -3.504 1 69.69 45 LEU B C 1
ATOM 1590 O O . LEU B 1 45 ? -13.82 14.398 -2.656 1 69.69 45 LEU B O 1
ATOM 1594 N N . GLU B 1 46 ? -11.938 14.797 -3.951 1 65.19 46 GLU B N 1
ATOM 1595 C CA . GLU B 1 46 ? -11.688 16.109 -3.344 1 65.19 46 GLU B CA 1
ATOM 1596 C C . GLU B 1 46 ? -11.438 15.977 -1.843 1 65.19 46 GLU B C 1
ATOM 1598 O O . GLU B 1 46 ? -12 16.734 -1.048 1 65.19 46 GLU B O 1
ATOM 1603 N N . VAL B 1 47 ? -10.82 14.836 -1.488 1 61.78 47 VAL B N 1
ATOM 1604 C CA . VAL B 1 47 ? -10.445 14.625 -0.093 1 61.78 47 VAL B CA 1
ATOM 1605 C C . VAL B 1 47 ? -8.938 14.438 0.02 1 61.78 47 VAL B C 1
ATOM 1607 O O . VAL B 1 47 ? -8.289 13.969 -0.923 1 61.78 47 VAL B O 1
ATOM 1610 N N . ASN B 1 48 ? -8.336 14.93 1.053 1 54.12 48 ASN B N 1
ATOM 1611 C CA . ASN B 1 48 ? -6.902 14.734 1.257 1 54.12 48 ASN B CA 1
ATOM 1612 C C . ASN B 1 48 ? -6.582 13.312 1.698 1 54.12 48 ASN B C 1
ATOM 1614 O O . ASN B 1 48 ? -7.492 12.523 1.965 1 54.12 48 ASN B O 1
ATOM 1618 N N . ALA B 1 49 ? -5.301 12.969 1.657 1 57.31 49 ALA B N 1
ATOM 1619 C CA . ALA B 1 49 ? -4.832 11.609 1.896 1 57.31 49 ALA B CA 1
ATOM 1620 C C . ALA B 1 49 ? -5.355 11.078 3.227 1 57.31 49 ALA B C 1
ATOM 1622 O O . ALA B 1 49 ? -5.711 9.898 3.336 1 57.31 49 ALA B O 1
ATOM 1623 N N . THR B 1 50 ? -5.285 11.945 4.18 1 56.22 50 THR B N 1
ATOM 1624 C CA . THR B 1 50 ? -5.777 11.531 5.492 1 56.22 50 THR B CA 1
ATOM 1625 C C . THR B 1 50 ? -7.27 11.234 5.434 1 56.22 50 THR B C 1
ATOM 1627 O O . THR B 1 50 ? -7.734 10.258 6.035 1 56.22 50 THR B O 1
ATOM 1630 N N . ASP B 1 51 ? -7.965 12.094 4.77 1 58.44 51 ASP B N 1
ATOM 1631 C CA . ASP B 1 51 ? -9.398 11.883 4.621 1 58.44 51 ASP B CA 1
ATOM 1632 C C . ASP B 1 51 ? -9.695 10.594 3.852 1 58.44 51 ASP B C 1
ATOM 1634 O O . ASP B 1 51 ? -10.617 9.859 4.195 1 58.44 51 ASP B O 1
ATOM 1638 N N . LEU B 1 52 ? -8.875 10.406 2.863 1 59.66 52 LEU B N 1
ATOM 1639 C CA . LEU B 1 52 ? -9.031 9.188 2.086 1 59.66 52 LEU B CA 1
ATOM 1640 C C . LEU B 1 52 ? -8.75 7.957 2.943 1 59.66 52 LEU B C 1
ATOM 1642 O O . LEU B 1 52 ? -9.469 6.957 2.855 1 59.66 52 LEU B O 1
ATOM 1646 N N . ALA B 1 53 ? -7.695 8.062 3.676 1 61.91 53 ALA B N 1
ATOM 1647 C CA . ALA B 1 53 ? -7.375 6.965 4.578 1 61.91 53 ALA B CA 1
ATOM 1648 C C . ALA B 1 53 ? -8.508 6.715 5.566 1 61.91 53 ALA B C 1
ATOM 1650 O O . ALA B 1 53 ? -8.82 5.562 5.887 1 61.91 53 ALA B O 1
ATOM 1651 N N . ALA B 1 54 ? -9.031 7.801 6.055 1 61.5 54 ALA B N 1
ATOM 1652 C CA . ALA B 1 54 ? -10.172 7.676 6.957 1 61.5 54 ALA B CA 1
ATOM 1653 C C . ALA B 1 54 ? -11.336 6.961 6.273 1 61.5 54 ALA B C 1
ATOM 1655 O O . ALA B 1 54 ? -11.945 6.062 6.855 1 61.5 54 ALA B O 1
ATOM 1656 N N . MET B 1 55 ? -11.555 7.371 5.07 1 61.84 55 MET B N 1
ATOM 1657 C CA . MET B 1 55 ? -12.625 6.754 4.301 1 61.84 55 MET B CA 1
ATOM 1658 C C . MET B 1 55 ? -12.359 5.266 4.082 1 61.84 55 MET B C 1
ATOM 1660 O O . MET B 1 55 ? -13.266 4.445 4.191 1 61.84 55 MET B O 1
ATOM 1664 N N . GLU B 1 56 ? -11.164 5.047 3.742 1 61.94 56 GLU B N 1
ATOM 1665 C CA . GLU B 1 56 ? -10.781 3.654 3.535 1 61.94 56 GLU B CA 1
ATOM 1666 C C . GLU B 1 56 ? -11.008 2.824 4.797 1 61.94 56 GLU B C 1
ATOM 1668 O O . GLU B 1 56 ? -11.484 1.691 4.723 1 61.94 56 GLU B O 1
ATOM 1673 N N . GLN B 1 57 ? -10.547 3.328 5.863 1 59.5 57 GLN B N 1
ATOM 1674 C CA . GLN B 1 57 ? -10.75 2.637 7.129 1 59.5 57 GLN B CA 1
ATOM 1675 C C . GLN B 1 57 ? -12.234 2.387 7.391 1 59.5 57 GLN B C 1
ATOM 1677 O O . GLN B 1 57 ? -12.617 1.308 7.848 1 59.5 57 GLN B O 1
ATOM 1682 N N . LEU B 1 58 ? -12.969 3.314 7.09 1 59.19 58 LEU B N 1
ATOM 1683 C CA . LEU B 1 58 ? -14.398 3.217 7.348 1 59.19 58 LEU B CA 1
ATOM 1684 C C . LEU B 1 58 ? -15.062 2.225 6.395 1 59.19 58 LEU B C 1
ATOM 1686 O O . LEU B 1 58 ? -15.992 1.514 6.773 1 59.19 58 LEU B O 1
ATOM 1690 N N . ILE B 1 59 ? -14.586 2.211 5.188 1 56.84 59 ILE B N 1
ATOM 1691 C CA . ILE B 1 59 ? -15.109 1.278 4.191 1 56.84 59 ILE B CA 1
ATOM 1692 C C . ILE B 1 59 ? -14.688 -0.146 4.551 1 56.84 59 ILE B C 1
ATOM 1694 O O . ILE B 1 59 ? -15.484 -1.083 4.43 1 56.84 59 ILE B O 1
ATOM 1698 N N . THR B 1 60 ? -13.5 -0.259 5.039 1 53.75 60 THR B N 1
ATOM 1699 C CA . THR B 1 60 ? -12.914 -1.569 5.309 1 53.75 60 THR B CA 1
ATOM 1700 C C . THR B 1 60 ? -13.414 -2.117 6.645 1 53.75 60 THR B C 1
ATOM 1702 O O . THR B 1 60 ? -13.695 -3.311 6.762 1 53.75 60 THR B O 1
ATOM 1705 N N . HIS B 1 61 ? -13.406 -1.303 7.605 1 56.62 61 HIS B N 1
ATOM 1706 C CA . HIS B 1 61 ? -13.664 -1.769 8.961 1 56.62 61 HIS B CA 1
ATOM 1707 C C . HIS B 1 61 ? -15.078 -1.411 9.406 1 56.62 61 HIS B C 1
ATOM 1709 O O . HIS B 1 61 ? -15.547 -1.872 10.453 1 56.62 61 HIS B O 1
ATOM 1715 N N . GLY B 1 62 ? -15.727 -0.714 8.547 1 55.12 62 GLY B N 1
ATOM 1716 C CA . GLY B 1 62 ? -17.047 -0.238 8.953 1 55.12 62 GLY B CA 1
ATOM 1717 C C . GLY B 1 62 ? -16.984 1.026 9.789 1 55.12 62 GLY B C 1
ATOM 1718 O O . GLY B 1 62 ? -15.953 1.685 9.859 1 55.12 62 GLY B O 1
ATOM 1719 N N . PRO B 1 63 ? -18.172 1.391 10.352 1 58.62 63 PRO B N 1
ATOM 1720 C CA . PRO B 1 63 ? -18.25 2.607 11.156 1 58.62 63 PRO B CA 1
ATOM 1721 C C . PRO B 1 63 ? -17.312 2.584 12.359 1 58.62 63 PRO B C 1
ATOM 1723 O O . PRO B 1 63 ? -17.141 1.542 13 1 58.62 63 PRO B O 1
ATOM 1726 N N . LEU B 1 64 ? -16.609 3.545 12.523 1 61.75 64 LEU B N 1
ATOM 1727 C CA . LEU B 1 64 ? -15.656 3.689 13.625 1 61.75 64 LEU B CA 1
ATOM 1728 C C . LEU B 1 64 ? -15.914 4.98 14.391 1 61.75 64 LEU B C 1
ATOM 1730 O O . LEU B 1 64 ? -16.422 5.949 13.836 1 61.75 64 LEU B O 1
ATOM 1734 N N . THR B 1 65 ? -15.617 4.93 15.688 1 63.56 65 THR B N 1
ATOM 1735 C CA . THR B 1 65 ? -15.633 6.176 16.453 1 63.56 65 THR B CA 1
ATOM 1736 C C . THR B 1 65 ? -14.508 7.098 15.984 1 63.56 65 THR B C 1
ATOM 1738 O O . THR B 1 65 ? -13.5 6.641 15.438 1 63.56 65 THR B O 1
ATOM 1741 N N . PRO B 1 66 ? -14.82 8.422 16.141 1 59.75 66 PRO B N 1
ATOM 1742 C CA . PRO B 1 66 ? -13.75 9.352 15.766 1 59.75 66 PRO B CA 1
ATOM 1743 C C . PRO B 1 66 ? -12.414 9.016 16.422 1 59.75 66 PRO B C 1
ATOM 1745 O O . PRO B 1 66 ? -11.359 9.148 15.797 1 59.75 66 PRO B O 1
ATOM 1748 N N . GLY B 1 67 ? -12.414 8.531 17.594 1 58.84 67 GLY B N 1
ATOM 1749 C CA . GLY B 1 67 ? -11.195 8.172 18.297 1 58.84 67 GLY B CA 1
ATOM 1750 C C . GLY B 1 67 ? -10.477 6.984 17.688 1 58.84 67 GLY B C 1
ATOM 1751 O O . GLY B 1 67 ? -9.258 7.035 17.469 1 58.84 67 GLY B O 1
ATOM 1752 N N . VAL B 1 68 ? -11.188 6.004 17.453 1 56.84 68 VAL B N 1
ATOM 1753 C CA . VAL B 1 68 ? -10.617 4.809 16.844 1 56.84 68 VAL B CA 1
ATOM 1754 C C . VAL B 1 68 ? -10.109 5.141 15.438 1 56.84 68 VAL B C 1
ATOM 1756 O O . VAL B 1 68 ? -9.039 4.684 15.031 1 56.84 68 VAL B O 1
ATOM 1759 N N . LEU B 1 69 ? -10.867 5.945 14.727 1 59.28 69 LEU B N 1
ATOM 1760 C CA . LEU B 1 69 ? -10.484 6.352 13.383 1 59.28 69 LEU B CA 1
ATOM 1761 C C . LEU B 1 69 ? -9.172 7.133 13.398 1 59.28 69 LEU B C 1
ATOM 1763 O O . LEU B 1 69 ? -8.289 6.883 12.586 1 59.28 69 LEU B O 1
ATOM 1767 N N . ALA B 1 70 ? -9.094 8.031 14.336 1 58.41 70 ALA B N 1
ATOM 1768 C CA . ALA B 1 70 ? -7.883 8.828 14.469 1 58.41 70 ALA B CA 1
ATOM 1769 C C . ALA B 1 70 ? -6.68 7.945 14.789 1 58.41 70 ALA B C 1
ATOM 1771 O O . ALA B 1 70 ? -5.594 8.133 14.234 1 58.41 70 ALA B O 1
ATOM 1772 N N . THR B 1 71 ? -6.879 7.062 15.703 1 56.09 71 THR B N 1
ATOM 1773 C CA . THR B 1 71 ? -5.82 6.141 16.109 1 56.09 71 THR B CA 1
ATOM 1774 C C . THR B 1 71 ? -5.348 5.312 14.914 1 56.09 71 THR B C 1
ATOM 1776 O O . THR B 1 71 ? -4.145 5.145 14.703 1 56.09 71 THR B O 1
ATOM 1779 N N . GLN B 1 72 ? -6.309 4.84 14.203 1 56.72 72 GLN B N 1
ATOM 1780 C CA . GLN B 1 72 ? -6 4.004 13.047 1 56.72 72 GLN B CA 1
ATOM 1781 C C . GLN B 1 72 ? -5.273 4.801 11.969 1 56.72 72 GLN B C 1
ATOM 1783 O O . GLN B 1 72 ? -4.434 4.258 11.242 1 56.72 72 GLN B O 1
ATOM 1788 N N . LEU B 1 73 ? -5.711 6.066 11.914 1 55.47 73 LEU B N 1
ATOM 1789 C CA . LEU B 1 73 ? -5.105 6.938 10.906 1 55.47 73 LEU B CA 1
ATOM 1790 C C . LEU B 1 73 ? -3.75 7.449 11.383 1 55.47 73 LEU B C 1
ATOM 1792 O O . LEU B 1 73 ? -2.967 7.973 10.586 1 55.47 73 LEU B O 1
ATOM 1796 N N . GLY B 1 74 ? -3.33 7.152 12.531 1 52.28 74 GLY B N 1
ATOM 1797 C CA . GLY B 1 74 ? -2.07 7.645 13.07 1 52.28 74 GLY B CA 1
ATOM 1798 C C . GLY B 1 74 ? -1.972 9.156 13.07 1 52.28 74 GLY B C 1
ATOM 1799 O O . GLY B 1 74 ? -0.882 9.711 12.922 1 52.28 74 GLY B O 1
ATOM 1800 N N . VAL B 1 75 ? -2.93 9.906 12.719 1 45.78 75 VAL B N 1
ATOM 1801 C CA . VAL B 1 75 ? -2.869 11.359 12.609 1 45.78 75 VAL B CA 1
ATOM 1802 C C . VAL B 1 75 ? -3.059 11.992 13.992 1 45.78 75 VAL B C 1
ATOM 1804 O O . VAL B 1 75 ? -4.078 11.766 14.648 1 45.78 75 VAL B O 1
ATOM 1807 N N . THR B 1 76 ? -2.109 11.875 14.758 1 40.22 76 THR B N 1
ATOM 1808 C CA . THR B 1 76 ? -2.26 12.781 15.898 1 40.22 76 THR B CA 1
ATOM 1809 C C . THR B 1 76 ? -2.291 14.234 15.43 1 40.22 76 THR B C 1
ATOM 1811 O O . THR B 1 76 ? -1.822 14.547 14.336 1 40.22 76 THR B O 1
ATOM 1814 N N . THR B 1 77 ? -3.203 15.062 15.969 1 38 77 THR B N 1
ATOM 1815 C CA . THR B 1 77 ? -3.4 16.5 15.828 1 38 77 THR B CA 1
ATOM 1816 C C . THR B 1 77 ? -2.104 17.188 15.414 1 38 77 THR B C 1
ATOM 1818 O O . THR B 1 77 ? -2.121 18.141 14.633 1 38 77 THR B O 1
ATOM 1821 N N . ALA B 1 78 ? -1.049 17.047 16.016 1 37.88 78 ALA B N 1
ATOM 1822 C CA . ALA B 1 78 ? 0.07 17.984 15.977 1 37.88 78 ALA B CA 1
ATOM 1823 C C . ALA B 1 78 ? 0.728 17.984 14.594 1 37.88 78 ALA B C 1
ATOM 1825 O O . ALA B 1 78 ? 1.558 18.859 14.305 1 37.88 78 ALA B O 1
ATOM 1826 N N . ALA B 1 79 ? 0.52 17.188 13.719 1 41.56 79 ALA B N 1
ATOM 1827 C CA . ALA B 1 79 ? 1.561 16.75 12.789 1 41.56 79 ALA B CA 1
ATOM 1828 C C . ALA B 1 79 ? 1.591 17.641 11.547 1 41.56 79 ALA B C 1
ATOM 1830 O O . ALA B 1 79 ? 2.471 17.5 10.695 1 41.56 79 ALA B O 1
ATOM 1831 N N . SER B 1 80 ? 0.73 18.375 11.078 1 41.81 80 SER B N 1
ATOM 1832 C CA . SER B 1 80 ? 0.779 18.844 9.703 1 41.81 80 SER B CA 1
ATOM 1833 C C . SER B 1 80 ? 1.854 19.906 9.523 1 41.81 80 SER B C 1
ATOM 1835 O O . SER B 1 80 ? 2.01 20.469 8.43 1 41.81 80 SER B O 1
ATOM 1837 N N . THR B 1 81 ? 2.445 20.5 10.398 1 38.25 81 THR B N 1
ATOM 1838 C CA . THR B 1 81 ? 3.203 21.688 10.047 1 38.25 81 THR B CA 1
ATOM 1839 C C . THR B 1 81 ? 4.23 21.375 8.969 1 38.25 81 THR B C 1
ATOM 1841 O O . THR B 1 81 ? 4.199 20.297 8.367 1 38.25 81 THR B O 1
ATOM 1844 N N . GLN B 1 82 ? 5.535 22.062 8.766 1 48.66 82 GLN B N 1
ATOM 1845 C CA . GLN B 1 82 ? 6.652 22.156 7.828 1 48.66 82 GLN B CA 1
ATOM 1846 C C . GLN B 1 82 ? 7.359 20.812 7.695 1 48.66 82 GLN B C 1
ATOM 1848 O O . GLN B 1 82 ? 8.188 20.453 8.531 1 48.66 82 GLN B O 1
ATOM 1853 N N . ILE B 1 83 ? 6.898 20.094 6.707 1 52.09 83 ILE B N 1
ATOM 1854 C CA . ILE B 1 83 ? 7.371 18.719 6.59 1 52.09 83 ILE B CA 1
ATOM 1855 C C . ILE B 1 83 ? 8.891 18.703 6.469 1 52.09 83 ILE B C 1
ATOM 1857 O O . ILE B 1 83 ? 9.57 17.984 7.199 1 52.09 83 ILE B O 1
ATOM 1861 N N . THR B 1 84 ? 9.453 19.406 5.438 1 55.38 84 THR B N 1
ATOM 1862 C CA . THR B 1 84 ? 10.898 19.359 5.223 1 55.38 84 THR B CA 1
ATOM 1863 C C . THR B 1 84 ? 11.641 19.875 6.445 1 55.38 84 THR B C 1
ATOM 1865 O O . THR B 1 84 ? 12.664 19.312 6.848 1 55.38 84 THR B O 1
ATOM 1868 N N . ASP B 1 85 ? 11.18 20.953 6.918 1 58.31 85 ASP B N 1
ATOM 1869 C CA . ASP B 1 85 ? 11.805 21.516 8.109 1 58.31 85 ASP B CA 1
ATOM 1870 C C . ASP B 1 85 ? 11.734 20.547 9.281 1 58.31 85 ASP B C 1
ATOM 1872 O O . ASP B 1 85 ? 12.719 20.375 10.008 1 58.31 85 ASP B O 1
ATOM 1876 N N . ARG B 1 86 ? 10.695 19.922 9.305 1 58.81 86 ARG B N 1
ATOM 1877 C CA . ARG B 1 86 ? 10.508 18.969 10.391 1 58.81 86 ARG B CA 1
ATOM 1878 C C . ARG B 1 86 ? 11.422 17.75 10.211 1 58.81 86 ARG B C 1
ATOM 1880 O O . ARG B 1 86 ? 12.047 17.297 11.172 1 58.81 86 ARG B O 1
ATOM 1887 N N . LEU B 1 87 ? 11.508 17.297 8.992 1 58.88 87 LEU B N 1
ATOM 1888 C CA . LEU B 1 87 ? 12.336 16.125 8.695 1 58.88 87 LEU B CA 1
ATOM 1889 C C . LEU B 1 87 ? 13.812 16.438 8.906 1 58.88 87 LEU B C 1
ATOM 1891 O O . LEU B 1 87 ? 14.57 15.586 9.352 1 58.88 87 LEU B O 1
ATOM 1895 N N . GLU B 1 88 ? 14.156 17.641 8.555 1 61 88 GLU B N 1
ATOM 1896 C CA . GLU B 1 88 ? 15.539 18.062 8.742 1 61 88 GLU B CA 1
ATOM 1897 C C . GLU B 1 88 ? 15.875 18.219 10.227 1 61 88 GLU B C 1
ATOM 1899 O O . GLU B 1 88 ? 16.922 17.781 10.68 1 61 88 GLU B O 1
ATOM 1904 N N . ARG B 1 89 ? 14.992 18.812 10.922 1 63.28 89 ARG B N 1
ATOM 1905 C CA . ARG B 1 89 ? 15.18 19 12.359 1 63.28 89 ARG B CA 1
ATOM 1906 C C . ARG B 1 89 ? 15.258 17.656 13.078 1 63.28 89 ARG B C 1
ATOM 1908 O O . ARG B 1 89 ? 16.047 17.5 14.016 1 63.28 89 ARG B O 1
ATOM 1915 N N . ALA B 1 90 ? 14.523 16.75 12.578 1 59.97 90 ALA B N 1
ATOM 1916 C CA . ALA B 1 90 ? 14.484 15.43 13.203 1 59.97 90 ALA B CA 1
ATOM 1917 C C . ALA B 1 90 ? 15.656 14.57 12.742 1 59.97 90 ALA B C 1
ATOM 1919 O O . ALA B 1 90 ? 15.859 13.461 13.242 1 59.97 90 ALA B O 1
ATOM 1920 N N . GLY B 1 91 ? 16.453 15.133 11.828 1 61.06 91 GLY B N 1
ATOM 1921 C CA . GLY B 1 91 ? 17.656 14.453 11.375 1 61.06 91 GLY B CA 1
ATOM 1922 C C . GLY B 1 91 ? 17.391 13.406 10.32 1 61.06 91 GLY B C 1
ATOM 1923 O O . GLY B 1 91 ? 18.219 12.523 10.078 1 61.06 91 GLY B O 1
ATOM 1924 N N . HIS B 1 92 ? 16.219 13.438 9.719 1 62.41 92 HIS B N 1
ATOM 1925 C CA . HIS B 1 92 ? 15.852 12.406 8.758 1 62.41 92 HIS B CA 1
ATOM 1926 C C . HIS B 1 92 ? 16.234 12.812 7.34 1 62.41 92 HIS B C 1
ATOM 1928 O O . HIS B 1 92 ? 16.375 11.953 6.465 1 62.41 92 HIS B O 1
ATOM 1934 N N . VAL B 1 93 ? 16.312 14.086 7.148 1 60.69 93 VAL B N 1
ATOM 1935 C CA . VAL B 1 93 ? 16.703 14.555 5.824 1 60.69 93 VAL B CA 1
ATOM 1936 C C . VAL B 1 93 ? 17.719 15.68 5.957 1 60.69 93 VAL B C 1
ATOM 1938 O O . VAL B 1 93 ? 17.875 16.266 7.035 1 60.69 93 VAL B O 1
ATOM 1941 N N . SER B 1 94 ? 18.5 15.859 5.016 1 65.81 94 SER B N 1
ATOM 1942 C CA . SER B 1 94 ? 19.375 17.016 4.898 1 65.81 94 SER B CA 1
ATOM 1943 C C . SER B 1 94 ? 19.172 17.734 3.566 1 65.81 94 SER B C 1
ATOM 1945 O O . SER B 1 94 ? 18.688 17.141 2.604 1 65.81 94 SER B O 1
ATOM 1947 N N . ARG B 1 95 ? 19.344 19.094 3.58 1 61.47 95 ARG B N 1
ATOM 1948 C CA . ARG B 1 95 ? 19.281 19.891 2.361 1 61.47 95 ARG B CA 1
ATOM 1949 C C . ARG B 1 95 ? 20.656 20.047 1.729 1 61.47 95 ARG B C 1
ATOM 1951 O O . ARG B 1 95 ? 21.641 20.234 2.434 1 61.47 95 ARG B O 1
ATOM 1958 N N . GLU B 1 96 ? 20.672 19.531 0.517 1 68.31 96 GLU B N 1
ATOM 1959 C CA . GLU B 1 96 ? 21.906 19.703 -0.225 1 68.31 96 GLU B CA 1
ATOM 1960 C C . GLU B 1 96 ? 21.703 20.562 -1.466 1 68.31 96 GLU B C 1
ATOM 1962 O O . GLU B 1 96 ? 20.656 20.516 -2.1 1 68.31 96 GLU B O 1
ATOM 1967 N N . ARG B 1 97 ? 22.625 21.5 -1.655 1 66.5 97 ARG B N 1
ATOM 1968 C CA . ARG B 1 97 ? 22.547 22.312 -2.867 1 66.5 97 ARG B CA 1
ATOM 1969 C C . ARG B 1 97 ? 22.891 21.469 -4.102 1 66.5 97 ARG B C 1
ATOM 1971 O O . ARG B 1 97 ? 23.75 20.594 -4.055 1 66.5 97 ARG B O 1
ATOM 1978 N N . HIS B 1 98 ? 21.859 21.562 -5.098 1 60.59 98 HIS B N 1
ATOM 1979 C CA . HIS B 1 98 ? 22.109 20.859 -6.355 1 60.59 98 HIS B CA 1
ATOM 1980 C C . HIS B 1 98 ? 23.391 21.359 -7.012 1 60.59 98 HIS B C 1
ATOM 1982 O O . HIS B 1 98 ? 23.625 22.562 -7.094 1 60.59 98 HIS B O 1
ATOM 1988 N N . ASP B 1 99 ? 24.297 20.391 -7.293 1 61.06 99 ASP B N 1
ATOM 1989 C CA . ASP B 1 99 ? 25.594 20.734 -7.855 1 61.06 99 ASP B CA 1
ATOM 1990 C C . ASP B 1 99 ? 25.438 21.547 -9.141 1 61.06 99 ASP B C 1
ATOM 1992 O O . ASP B 1 99 ? 26.156 22.531 -9.352 1 61.06 99 ASP B O 1
ATOM 1996 N N . ALA B 1 100 ? 24.625 21.125 -9.953 1 62.31 100 ALA B N 1
ATOM 1997 C CA . ALA B 1 100 ? 24.516 21.75 -11.273 1 62.31 100 ALA B CA 1
ATOM 1998 C C . ALA B 1 100 ? 23.672 23.016 -11.211 1 62.31 100 ALA B C 1
ATOM 2000 O O . ALA B 1 100 ? 23.844 23.938 -12.016 1 62.31 100 ALA B O 1
ATOM 2001 N N . ASP B 1 101 ? 22.734 23 -10.469 1 58.16 101 ASP B N 1
ATOM 2002 C CA . ASP B 1 101 ? 21.891 24.172 -10.281 1 58.16 101 ASP B CA 1
ATOM 2003 C C . ASP B 1 101 ? 21.797 24.562 -8.812 1 58.16 101 ASP B C 1
ATOM 2005 O O . ASP B 1 101 ? 20.984 24.016 -8.062 1 58.16 101 ASP B O 1
ATOM 2009 N N . ARG B 1 102 ? 22.719 25.406 -8.336 1 59.44 102 ARG B N 1
ATOM 2010 C CA . ARG B 1 102 ? 22.906 25.797 -6.938 1 59.44 102 ARG B CA 1
ATOM 2011 C C . ARG B 1 102 ? 21.625 26.391 -6.359 1 59.44 102 ARG B C 1
ATOM 2013 O O . ARG B 1 102 ? 21.484 26.5 -5.137 1 59.44 102 ARG B O 1
ATOM 2020 N N . ARG B 1 103 ? 20.781 26.656 -7.266 1 57.38 103 ARG B N 1
ATOM 2021 C CA . ARG B 1 103 ? 19.516 27.234 -6.801 1 57.38 103 ARG B CA 1
ATOM 2022 C C . ARG B 1 103 ? 18.547 26.141 -6.383 1 57.38 103 ARG B C 1
ATOM 2024 O O . ARG B 1 103 ? 17.578 26.406 -5.664 1 57.38 103 ARG B O 1
ATOM 2031 N N . LYS B 1 104 ? 18.984 25.016 -6.781 1 62.09 104 LYS B N 1
ATOM 2032 C CA . LYS B 1 104 ? 18.062 23.938 -6.453 1 62.09 104 LYS B CA 1
ATOM 2033 C C . LYS B 1 104 ? 18.5 23.203 -5.188 1 62.09 104 LYS B C 1
ATOM 2035 O O . LYS B 1 104 ? 19.672 22.844 -5.043 1 62.09 104 LYS B O 1
ATOM 2040 N N . VAL B 1 105 ? 17.734 23.312 -4.121 1 61.59 105 VAL B N 1
ATOM 2041 C CA . VAL B 1 105 ? 17.984 22.594 -2.879 1 61.59 105 VAL B CA 1
ATOM 2042 C C . VAL B 1 105 ? 17.359 21.203 -2.953 1 61.59 105 VAL B C 1
ATOM 2044 O O . VAL B 1 105 ? 16.188 21.062 -3.303 1 61.59 105 VAL B O 1
ATOM 2047 N N . LEU B 1 106 ? 18.25 20.203 -2.879 1 63.09 106 LEU B N 1
ATOM 2048 C CA . LEU B 1 106 ? 17.797 18.828 -2.859 1 63.09 106 LEU B CA 1
ATOM 2049 C C . LEU B 1 106 ? 17.609 18.328 -1.428 1 63.09 106 LEU B C 1
ATOM 2051 O O . LEU B 1 106 ? 18.406 18.656 -0.547 1 63.09 106 LEU B O 1
ATOM 2055 N N . VAL B 1 107 ? 16.484 17.734 -1.215 1 62.47 107 VAL B N 1
ATOM 2056 C CA . VAL B 1 107 ? 16.234 17.062 0.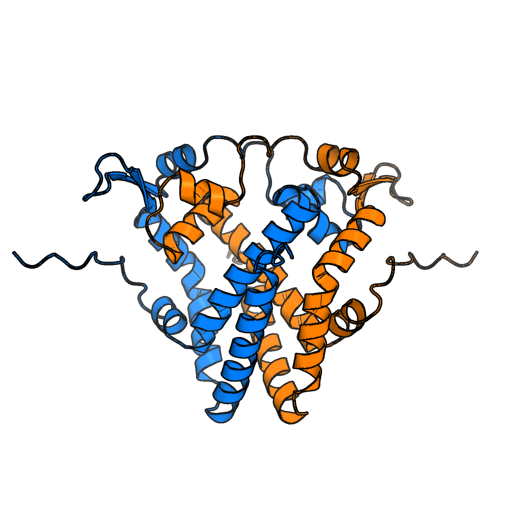056 1 62.47 107 VAL B CA 1
ATOM 2057 C C . VAL B 1 107 ? 16.703 15.617 -0.021 1 62.47 107 VAL B C 1
ATOM 2059 O O . VAL B 1 107 ? 16.312 14.875 -0.924 1 62.47 107 VAL B O 1
ATOM 2062 N N . VAL B 1 108 ? 17.688 15.312 0.832 1 62.22 108 VAL B N 1
ATOM 2063 C CA . VAL B 1 108 ? 18.266 13.977 0.835 1 62.22 108 VAL B CA 1
ATOM 2064 C C . VAL B 1 108 ? 18.016 13.297 2.178 1 62.22 108 VAL B C 1
ATOM 2066 O O . VAL B 1 108 ? 18.078 13.938 3.229 1 62.22 108 VAL B O 1
ATOM 2069 N N . PRO B 1 109 ? 17.609 11.961 2.049 1 64 109 PRO B N 1
ATOM 2070 C CA . PRO B 1 109 ? 17.453 11.266 3.328 1 64 109 PRO B CA 1
ATOM 2071 C C . PRO B 1 109 ? 18.75 11.188 4.125 1 64 109 PRO B C 1
ATOM 2073 O O . PRO B 1 109 ? 19.828 11.031 3.543 1 64 109 PRO B O 1
ATOM 2076 N N . ALA B 1 110 ? 18.656 11.469 5.465 1 68 110 ALA B N 1
ATOM 2077 C CA . ALA B 1 110 ? 19.812 11.266 6.34 1 68 110 ALA B CA 1
ATOM 2078 C C . ALA B 1 110 ? 20.156 9.789 6.453 1 68 110 ALA B C 1
ATOM 2080 O O . ALA B 1 110 ? 19.281 8.938 6.59 1 68 110 ALA B O 1
ATOM 2081 N N . MET B 1 111 ? 21.453 9.516 6.324 1 66.81 111 MET B N 1
ATOM 2082 C CA . MET B 1 111 ? 21.938 8.141 6.344 1 66.81 111 MET B CA 1
ATOM 2083 C C . MET B 1 111 ? 21.547 7.441 7.637 1 66.81 111 MET B C 1
ATOM 2085 O O . MET B 1 111 ? 21.203 6.254 7.629 1 66.81 111 MET B O 1
ATOM 2089 N N . ALA B 1 112 ? 21.594 8.141 8.742 1 68.31 112 ALA B N 1
ATOM 2090 C CA . ALA B 1 112 ? 21.25 7.555 10.031 1 68.31 112 ALA B CA 1
ATOM 2091 C C . ALA B 1 112 ? 19.781 7.098 10.047 1 68.31 112 ALA B C 1
ATOM 2093 O O . ALA B 1 112 ? 19.469 6.055 10.617 1 68.31 112 ALA B O 1
ATOM 2094 N N . SER B 1 113 ? 18.938 7.844 9.445 1 66.56 113 SER B N 1
ATOM 2095 C CA . SER B 1 113 ? 17.516 7.512 9.391 1 66.56 113 SER B CA 1
ATOM 2096 C C . SER B 1 113 ? 17.266 6.285 8.516 1 66.56 113 SER B C 1
ATOM 2098 O O . SER B 1 113 ? 16.453 5.422 8.859 1 66.56 113 SER B O 1
ATOM 2100 N N . VAL B 1 114 ? 17.984 6.305 7.453 1 68.25 114 VAL B N 1
ATOM 2101 C CA . VAL B 1 114 ? 17.859 5.176 6.535 1 68.25 114 VAL B CA 1
ATOM 2102 C C . VAL B 1 114 ? 18.328 3.898 7.227 1 68.25 114 VAL B C 1
ATOM 2104 O O . VAL B 1 114 ? 17.688 2.855 7.129 1 68.25 114 VAL B O 1
ATOM 2107 N N . GLN B 1 115 ? 19.406 3.996 7.906 1 73 115 GLN B N 1
ATOM 2108 C CA . GLN B 1 115 ? 19.953 2.84 8.602 1 73 115 GLN B CA 1
ATOM 2109 C C . GLN B 1 115 ? 19.016 2.357 9.695 1 73 115 GLN B C 1
ATOM 2111 O O . GLN B 1 115 ? 18.844 1.151 9.898 1 73 115 GLN B O 1
ATOM 2116 N N . ARG B 1 116 ? 18.453 3.264 10.398 1 74.81 116 ARG B N 1
ATOM 2117 C CA . ARG B 1 116 ? 17.5 2.898 11.445 1 74.81 116 ARG B CA 1
ATOM 2118 C C . ARG B 1 116 ? 16.281 2.203 10.844 1 74.81 116 ARG B C 1
ATOM 2120 O O . ARG B 1 116 ? 15.805 1.208 11.391 1 74.81 116 ARG B O 1
ATOM 2127 N N . ALA B 1 117 ? 15.797 2.74 9.781 1 74.31 117 ALA B N 1
ATOM 2128 C CA . ALA B 1 117 ? 14.656 2.129 9.102 1 74.31 117 ALA B CA 1
ATOM 2129 C C . ALA B 1 117 ? 14.992 0.713 8.641 1 74.31 117 ALA B C 1
ATOM 2131 O O . ALA B 1 117 ? 14.188 -0.206 8.797 1 74.31 117 ALA B O 1
ATOM 2132 N N . LEU B 1 118 ? 16.172 0.579 8.055 1 76.88 118 LEU B N 1
ATOM 2133 C CA . LEU B 1 118 ? 16.609 -0.718 7.555 1 76.88 118 LEU B CA 1
ATOM 2134 C C . LEU B 1 118 ? 16.719 -1.729 8.688 1 76.88 118 LEU B C 1
ATOM 2136 O O . LEU B 1 118 ? 16.328 -2.887 8.539 1 76.88 118 LEU B O 1
ATOM 2140 N N . ALA B 1 119 ? 17.297 -1.264 9.742 1 81.25 119 ALA B N 1
ATOM 2141 C CA . ALA B 1 119 ? 17.453 -2.146 10.891 1 81.25 119 ALA B CA 1
ATOM 2142 C C . ALA B 1 119 ? 16.094 -2.621 11.406 1 81.25 119 ALA B C 1
ATOM 2144 O O . ALA B 1 119 ? 15.93 -3.795 11.742 1 81.25 119 ALA B O 1
ATOM 2145 N N . GLU B 1 120 ? 15.188 -1.729 11.469 1 79.44 120 GLU B N 1
ATOM 2146 C CA . GLU B 1 120 ? 13.844 -2.059 11.93 1 79.44 120 GLU B CA 1
ATOM 2147 C C . GLU B 1 120 ? 13.164 -3.055 10.992 1 79.44 120 GLU B C 1
ATOM 2149 O O . GLU B 1 120 ? 12.391 -3.908 11.438 1 79.44 120 GLU B O 1
ATOM 2154 N N . MET B 1 121 ? 13.508 -2.977 9.703 1 84.75 121 MET B N 1
ATOM 2155 C CA . MET B 1 121 ? 12.812 -3.77 8.695 1 84.75 121 MET B CA 1
ATOM 2156 C C . MET B 1 121 ? 13.578 -5.055 8.383 1 84.75 121 MET B C 1
ATOM 2158 O O . MET B 1 121 ? 13.078 -5.918 7.66 1 84.75 121 MET B O 1
ATOM 2162 N N . THR B 1 122 ? 14.742 -5.242 8.852 1 86.38 122 THR B N 1
ATOM 2163 C CA . THR B 1 122 ? 15.625 -6.355 8.523 1 86.38 122 THR B CA 1
ATOM 2164 C C . THR B 1 122 ? 14.922 -7.691 8.758 1 86.38 122 THR B C 1
ATOM 2166 O O . THR B 1 122 ? 14.953 -8.57 7.898 1 86.38 122 THR B O 1
ATOM 2169 N N . PRO B 1 123 ? 14.219 -7.918 9.961 1 87.75 123 PRO B N 1
ATOM 2170 C CA . PRO B 1 123 ? 13.539 -9.195 10.148 1 87.75 123 PRO B CA 1
ATOM 2171 C C . PRO B 1 123 ? 12.523 -9.492 9.047 1 87.75 123 PRO B C 1
ATOM 2173 O O . PRO B 1 123 ? 12.406 -10.641 8.602 1 87.75 123 PRO B O 1
ATOM 2176 N N . ALA B 1 124 ? 11.859 -8.508 8.664 1 88.38 124 ALA B N 1
ATOM 2177 C CA . ALA B 1 124 ? 10.875 -8.695 7.602 1 88.38 124 ALA B CA 1
ATOM 2178 C C . ALA B 1 124 ? 11.555 -9.055 6.285 1 88.38 124 ALA B C 1
ATOM 2180 O O . ALA B 1 124 ? 11.055 -9.891 5.527 1 88.38 124 ALA B O 1
ATOM 2181 N N . PHE B 1 125 ? 12.664 -8.422 5.988 1 90.25 125 PHE B N 1
ATOM 2182 C CA . PHE B 1 125 ? 13.406 -8.719 4.77 1 90.25 125 PHE B CA 1
ATOM 2183 C C . PHE B 1 125 ? 13.953 -10.141 4.809 1 90.25 125 PHE B C 1
ATOM 2185 O O . PHE B 1 125 ? 13.969 -10.836 3.789 1 90.25 125 PHE B O 1
ATOM 2192 N N . ASP B 1 126 ? 14.414 -10.539 5.957 1 92.5 126 ASP B N 1
ATOM 2193 C CA . ASP B 1 126 ? 14.883 -11.914 6.113 1 92.5 126 ASP B CA 1
ATOM 2194 C C . ASP B 1 126 ? 13.766 -12.914 5.793 1 92.5 126 ASP B C 1
ATOM 2196 O O . ASP B 1 126 ? 14 -13.898 5.098 1 92.5 126 ASP B O 1
ATOM 2200 N N . ASP B 1 127 ? 12.625 -12.656 6.379 1 93.44 127 ASP B N 1
ATOM 2201 C CA . ASP B 1 127 ? 11.477 -13.531 6.16 1 93.44 127 ASP B CA 1
ATOM 2202 C C . ASP B 1 127 ? 11.094 -13.57 4.684 1 93.44 127 ASP B C 1
ATOM 2204 O O . ASP B 1 127 ? 10.766 -14.633 4.152 1 93.44 127 ASP B O 1
ATOM 2208 N N . LEU B 1 128 ? 11.117 -12.43 4.008 1 94.44 128 LEU B N 1
ATOM 2209 C CA . LEU B 1 128 ? 10.805 -12.359 2.586 1 94.44 128 LEU B CA 1
ATOM 2210 C C . LEU B 1 128 ? 11.812 -13.148 1.766 1 94.44 128 LEU B C 1
ATOM 2212 O O . LEU B 1 128 ? 11.438 -13.883 0.85 1 94.44 128 LEU B O 1
ATOM 2216 N N . GLU B 1 129 ? 13.016 -12.883 2.059 1 93.25 129 GLU B N 1
ATOM 2217 C CA . GLU B 1 129 ? 14.07 -13.625 1.373 1 93.25 129 GLU B CA 1
ATOM 2218 C C . GLU B 1 129 ? 13.859 -15.133 1.507 1 93.25 129 GLU B C 1
ATOM 2220 O O . GLU B 1 129 ? 14 -15.875 0.532 1 93.25 129 GLU B O 1
ATOM 2225 N N . ALA B 1 130 ? 13.57 -15.586 2.717 1 94.81 130 ALA B N 1
ATOM 2226 C CA . ALA B 1 130 ? 13.312 -17 2.961 1 94.81 130 ALA B CA 1
ATOM 2227 C C . ALA B 1 1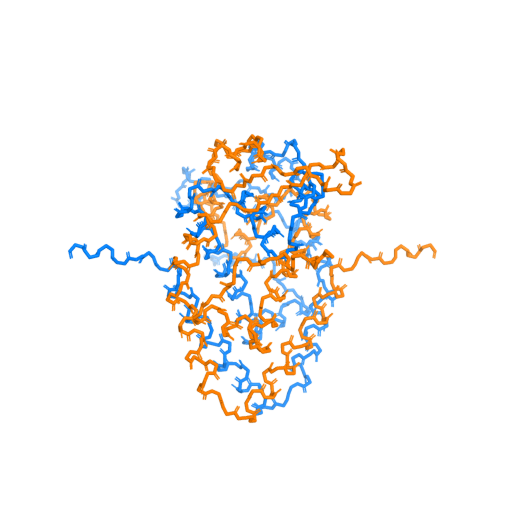30 ? 12.125 -17.484 2.135 1 94.81 130 ALA B C 1
ATOM 2229 O O . ALA B 1 130 ? 12.164 -18.578 1.563 1 94.81 130 ALA B O 1
ATOM 2230 N N . LEU B 1 131 ? 11.109 -16.703 2.1 1 95.81 131 LEU B N 1
ATOM 2231 C CA . LEU B 1 131 ? 9.93 -17.062 1.319 1 95.81 131 LEU B CA 1
ATOM 2232 C C . LEU B 1 131 ? 10.273 -17.203 -0.159 1 95.81 131 LEU B C 1
ATOM 2234 O O . LEU B 1 131 ? 9.883 -18.172 -0.805 1 95.81 131 LEU B O 1
ATOM 2238 N N . PHE B 1 132 ? 11 -16.172 -0.701 1 95.75 132 PHE B N 1
ATOM 2239 C CA . PHE B 1 132 ? 11.391 -16.203 -2.104 1 95.75 132 PHE B CA 1
ATOM 2240 C C . PHE B 1 132 ? 12.227 -17.453 -2.395 1 95.75 132 PHE B C 1
ATOM 2242 O O . PHE B 1 132 ? 12.094 -18.062 -3.457 1 95.75 132 PHE B O 1
ATOM 2249 N N . GLY B 1 133 ? 13.102 -17.766 -1.479 1 94.56 133 GLY B N 1
ATOM 2250 C CA . GLY B 1 133 ? 14.008 -18.891 -1.63 1 94.56 133 GLY B CA 1
ATOM 2251 C C . GLY B 1 133 ? 13.289 -20.234 -1.651 1 94.56 133 GLY B C 1
ATOM 2252 O O . GLY B 1 133 ? 13.844 -21.234 -2.113 1 94.56 133 GLY B O 1
ATOM 2253 N N . GLN B 1 134 ? 12.094 -20.375 -1.131 1 96.06 134 GLN B N 1
ATOM 2254 C CA . GLN B 1 134 ? 11.328 -21.609 -1.044 1 96.06 134 GLN B CA 1
ATOM 2255 C C . GLN B 1 134 ? 10.539 -21.859 -2.326 1 96.06 134 GLN B C 1
ATOM 2257 O O . GLN B 1 134 ? 9.977 -22.938 -2.516 1 96.06 134 GLN B O 1
ATOM 2262 N N . LEU B 1 135 ? 10.508 -20.906 -3.18 1 96.75 135 LEU B N 1
ATOM 2263 C CA . LEU B 1 135 ? 9.727 -21.031 -4.41 1 96.75 135 LEU B CA 1
ATOM 2264 C C . LEU B 1 135 ? 10.492 -21.859 -5.445 1 96.75 135 LEU B C 1
ATOM 2266 O O . LEU B 1 135 ? 11.688 -21.641 -5.656 1 96.75 135 LEU B O 1
ATOM 2270 N N . SER B 1 136 ? 9.805 -22.797 -6.074 1 97 136 SER B N 1
ATOM 2271 C CA . SER B 1 136 ? 10.383 -23.484 -7.223 1 97 136 SER B CA 1
ATOM 2272 C C . SER B 1 136 ? 10.516 -22.547 -8.422 1 97 136 SER B C 1
ATOM 2274 O O . SER B 1 136 ? 9.898 -21.484 -8.453 1 97 136 SER B O 1
ATOM 2276 N N . ALA B 1 137 ? 11.305 -23 -9.445 1 96.38 137 ALA B N 1
ATOM 2277 C CA . ALA B 1 137 ? 11.477 -22.203 -10.656 1 96.38 137 ALA B CA 1
ATOM 2278 C C . ALA B 1 137 ? 10.141 -21.969 -11.359 1 96.38 137 ALA B C 1
ATOM 2280 O O . ALA B 1 137 ? 9.883 -20.891 -11.875 1 96.38 137 ALA B O 1
ATOM 2281 N N . SER B 1 138 ? 9.344 -22.984 -11.352 1 96.5 138 SER B N 1
ATOM 2282 C CA . SER B 1 138 ? 8.039 -22.891 -12 1 96.5 138 SER B CA 1
ATOM 2283 C C . SER B 1 138 ? 7.113 -21.953 -11.242 1 96.5 138 SER B C 1
ATOM 2285 O O . SER B 1 138 ? 6.387 -21.156 -11.859 1 96.5 138 SER B O 1
ATOM 2287 N N . GLU B 1 139 ? 7.168 -22.062 -9.969 1 96.5 139 GLU B N 1
ATOM 2288 C CA . GLU B 1 139 ? 6.348 -21.172 -9.156 1 96.5 139 GLU B CA 1
ATOM 2289 C C . GLU B 1 139 ? 6.777 -19.719 -9.32 1 96.5 139 GLU B C 1
ATOM 2291 O O . GLU B 1 139 ? 5.938 -18.812 -9.43 1 96.5 139 GLU B O 1
ATOM 2296 N N . ARG B 1 140 ? 8.07 -19.484 -9.32 1 96.81 140 ARG B N 1
ATOM 2297 C CA . ARG B 1 140 ? 8.609 -18.141 -9.484 1 96.81 140 ARG B CA 1
ATOM 2298 C C . ARG B 1 140 ? 8.148 -17.531 -10.805 1 96.81 140 ARG B C 1
ATOM 2300 O O . ARG B 1 140 ? 7.77 -16.359 -10.844 1 96.81 140 ARG B O 1
ATOM 2307 N N . LYS B 1 141 ? 8.188 -18.297 -11.805 1 96.88 141 LYS B N 1
ATOM 2308 C CA . LYS B 1 141 ? 7.777 -17.797 -13.117 1 96.88 141 LYS B CA 1
ATOM 2309 C C . LYS B 1 141 ? 6.316 -17.359 -13.102 1 96.88 141 LYS B C 1
ATOM 2311 O O . LYS B 1 141 ? 5.977 -16.297 -13.625 1 96.88 141 LYS B O 1
ATOM 2316 N N . VAL B 1 142 ? 5.445 -18.188 -12.539 1 96.88 142 VAL B N 1
ATOM 2317 C CA . VAL B 1 142 ? 4.02 -17.875 -12.445 1 96.88 142 VAL B CA 1
ATOM 2318 C C . VAL B 1 142 ? 3.818 -16.594 -11.633 1 96.88 142 VAL B C 1
ATOM 2320 O O . VAL B 1 142 ? 3.07 -15.711 -12.047 1 96.88 142 VAL B O 1
ATOM 2323 N N . ILE B 1 143 ? 4.523 -16.484 -10.539 1 97.31 143 ILE B N 1
ATOM 2324 C CA . ILE B 1 143 ? 4.363 -15.359 -9.617 1 97.31 143 ILE B CA 1
ATOM 2325 C C . ILE B 1 143 ? 4.895 -14.086 -10.258 1 97.31 143 ILE B C 1
ATOM 2327 O O . ILE B 1 143 ? 4.234 -13.039 -10.219 1 97.31 143 ILE B O 1
ATOM 2331 N N . GLU B 1 144 ? 6.059 -14.172 -10.859 1 96.81 144 GLU B N 1
ATOM 2332 C CA . GLU B 1 144 ? 6.645 -13.008 -11.523 1 96.81 144 GLU B CA 1
ATOM 2333 C C . GLU B 1 144 ? 5.746 -12.5 -12.641 1 96.81 144 GLU B C 1
ATOM 2335 O O . GLU B 1 144 ? 5.562 -11.289 -12.797 1 96.81 144 GLU B O 1
ATOM 2340 N N . ARG B 1 145 ? 5.238 -13.367 -13.398 1 96.75 145 ARG B N 1
ATOM 2341 C CA . ARG B 1 145 ? 4.34 -12.984 -14.484 1 96.75 145 ARG B CA 1
ATOM 2342 C C . ARG B 1 145 ? 3.086 -12.305 -13.945 1 96.75 145 ARG B C 1
ATOM 2344 O O . ARG B 1 145 ? 2.68 -11.258 -14.445 1 96.75 145 ARG B O 1
ATOM 2351 N N . PHE B 1 146 ? 2.475 -12.961 -13 1 97.19 146 PHE B N 1
ATOM 2352 C CA . PHE B 1 146 ? 1.265 -12.422 -12.391 1 97.19 146 PHE B CA 1
ATOM 2353 C C . PHE B 1 146 ? 1.521 -11.031 -11.82 1 97.19 146 PHE B C 1
ATOM 2355 O O . PHE B 1 146 ? 0.768 -10.094 -12.102 1 97.19 146 PHE B O 1
ATOM 2362 N N . LEU B 1 147 ? 2.559 -10.844 -10.969 1 97.31 147 LEU B N 1
ATOM 2363 C CA . LEU B 1 147 ? 2.889 -9.555 -10.359 1 97.31 147 LEU B CA 1
ATOM 2364 C C . LEU B 1 147 ? 3.207 -8.516 -11.43 1 97.31 147 LEU B C 1
ATOM 2366 O O . LEU B 1 147 ? 2.877 -7.34 -11.273 1 97.31 147 LEU B O 1
ATOM 2370 N N . GLY B 1 148 ? 3.9 -8.953 -12.492 1 96.56 148 GLY B N 1
ATOM 2371 C CA . GLY B 1 148 ? 4.156 -8.062 -13.609 1 96.56 148 GLY B CA 1
ATOM 2372 C C . GLY B 1 148 ? 2.891 -7.527 -14.25 1 96.56 148 GLY B C 1
ATOM 2373 O O . GLY B 1 148 ? 2.799 -6.336 -14.555 1 96.56 148 GLY B O 1
ATOM 2374 N N . GLN B 1 149 ? 1.962 -8.406 -14.516 1 96.19 149 GLN B N 1
ATOM 2375 C CA . GLN B 1 149 ? 0.676 -8.008 -15.078 1 96.19 149 GLN B CA 1
ATOM 2376 C C . GLN B 1 149 ? -0.061 -7.059 -14.133 1 96.19 149 GLN B C 1
ATOM 2378 O O . GLN B 1 149 ? -0.705 -6.105 -14.578 1 96.19 149 GLN B O 1
ATOM 2383 N N . LEU B 1 150 ? -0.023 -7.32 -12.836 1 95.81 150 LEU B N 1
ATOM 2384 C CA . LEU B 1 150 ? -0.635 -6.453 -11.836 1 95.81 150 LEU B CA 1
ATOM 2385 C C . LEU B 1 150 ? -0.027 -5.055 -11.875 1 95.81 150 LEU B C 1
ATOM 2387 O O . LEU B 1 150 ? -0.749 -4.055 -11.812 1 95.81 150 LEU B O 1
ATOM 2391 N N . VAL B 1 151 ? 1.299 -4.961 -11.961 1 94.5 151 VAL B N 1
ATOM 2392 C CA . VAL B 1 151 ? 2.004 -3.688 -12.055 1 94.5 151 VAL B CA 1
ATOM 2393 C C . VAL B 1 151 ? 1.491 -2.9 -13.258 1 94.5 151 VAL B C 1
ATOM 2395 O O . VAL B 1 151 ? 1.219 -1.703 -13.148 1 94.5 151 VAL B O 1
ATOM 2398 N N . GLU B 1 152 ? 1.386 -3.549 -14.383 1 95.31 152 GLU B N 1
ATOM 2399 C CA . GLU B 1 152 ? 0.902 -2.881 -15.586 1 95.31 152 GLU B CA 1
ATOM 2400 C C . GLU B 1 152 ? -0.516 -2.354 -15.391 1 95.31 152 GLU B C 1
ATOM 2402 O O . GLU B 1 152 ? -0.835 -1.242 -15.828 1 95.31 152 GLU B O 1
ATOM 2407 N N . LEU B 1 153 ? -1.369 -3.156 -14.82 1 94.25 153 LEU B N 1
ATOM 2408 C CA . LEU B 1 153 ? -2.74 -2.736 -14.555 1 94.25 153 LEU B CA 1
ATOM 2409 C C . LEU B 1 153 ? -2.766 -1.522 -13.633 1 94.25 153 LEU B C 1
ATOM 2411 O O . LEU B 1 153 ? -3.516 -0.573 -13.867 1 94.25 153 LEU B O 1
ATOM 2415 N N . TYR B 1 154 ? -1.979 -1.533 -12.547 1 93.25 154 TYR B N 1
ATOM 2416 C CA . TYR B 1 154 ? -1.954 -0.436 -11.586 1 93.25 154 TYR B CA 1
ATOM 2417 C C . TYR B 1 154 ? -1.379 0.828 -12.211 1 93.25 154 TYR B C 1
ATOM 2419 O O . TYR B 1 154 ? -1.829 1.937 -11.914 1 93.25 154 TYR B O 1
ATOM 2427 N N . ARG B 1 155 ? -0.378 0.668 -13.062 1 91.81 155 ARG B N 1
ATOM 2428 C CA . ARG B 1 155 ? 0.171 1.816 -13.781 1 91.81 155 ARG B CA 1
ATOM 2429 C C . ARG B 1 155 ? -0.899 2.496 -14.625 1 91.81 155 ARG B C 1
ATOM 2431 O O . ARG B 1 155 ? -0.971 3.727 -14.68 1 91.81 155 ARG B O 1
ATOM 2438 N N . ALA B 1 156 ? -1.647 1.705 -15.25 1 91.31 156 ALA B N 1
ATOM 2439 C CA . ALA B 1 156 ? -2.729 2.232 -16.078 1 91.31 156 ALA B CA 1
ATOM 2440 C C . ALA B 1 156 ? -3.75 2.988 -15.234 1 91.31 156 ALA B C 1
ATOM 2442 O O . ALA B 1 156 ? -4.344 3.967 -15.695 1 91.31 156 ALA B O 1
ATOM 2443 N N . ALA B 1 157 ? -4 2.514 -14.07 1 88.31 157 ALA B N 1
ATOM 2444 C CA . ALA B 1 157 ? -4.988 3.119 -13.18 1 88.31 157 ALA B CA 1
ATOM 2445 C C . ALA B 1 157 ? -4.508 4.473 -12.672 1 88.31 157 ALA B C 1
ATOM 2447 O O . ALA B 1 157 ? -5.316 5.309 -12.258 1 88.31 157 ALA B O 1
ATOM 2448 N N . VAL B 1 158 ? -3.217 4.652 -12.531 1 85.56 158 VAL B N 1
ATOM 2449 C CA . VAL B 1 158 ? -2.65 5.902 -12.039 1 85.56 158 VAL B CA 1
ATOM 2450 C C . VAL B 1 158 ? -2.633 6.941 -13.156 1 85.56 158 VAL B C 1
ATOM 2452 O O . VAL B 1 158 ? -2.705 8.141 -12.898 1 85.56 158 VAL B O 1
ATOM 2455 N N . ARG B 1 159 ? -2.443 6.484 -14.344 1 76.62 159 ARG B N 1
ATOM 2456 C CA . ARG B 1 159 ? -2.334 7.375 -15.5 1 76.62 159 ARG B CA 1
ATOM 2457 C C . ARG B 1 159 ? -3.584 8.234 -15.641 1 76.62 159 ARG B C 1
ATOM 2459 O O . ARG B 1 159 ? -4.703 7.746 -15.492 1 76.62 159 ARG B O 1
ATOM 2466 N N . PRO B 1 160 ? -3.307 9.609 -15.578 1 64.12 160 PRO B N 1
ATOM 2467 C CA . PRO B 1 160 ? -4.445 10.508 -15.789 1 64.12 160 PRO B CA 1
ATOM 2468 C C . PRO B 1 160 ? -5.289 10.109 -17 1 64.12 160 PRO B C 1
ATOM 2470 O O . PRO B 1 160 ? -4.766 9.555 -17.969 1 64.12 160 PRO B O 1
ATOM 2473 N N . ALA B 1 161 ? -6.66 10.07 -16.688 1 56.94 161 ALA B N 1
ATOM 2474 C CA . ALA B 1 161 ? -7.547 9.836 -17.828 1 56.94 161 ALA B CA 1
ATOM 2475 C C . ALA B 1 161 ? -7.16 10.711 -19.016 1 56.94 161 ALA B C 1
ATOM 2477 O O . ALA B 1 161 ? -6.695 11.836 -18.844 1 56.94 161 ALA B O 1
ATOM 2478 N N . ARG B 1 162 ? -6.602 10.281 -20.172 1 46.72 162 ARG B N 1
ATOM 2479 C CA . ARG B 1 162 ? -6.43 11.117 -21.359 1 46.72 162 ARG B CA 1
ATOM 2480 C C . ARG B 1 162 ? -7.625 12.047 -21.547 1 46.72 162 ARG B C 1
ATOM 2482 O O . ARG B 1 162 ? -8.773 11.594 -21.531 1 46.72 162 ARG B O 1
ATOM 2489 N N . SER B 1 163 ? -7.551 13.273 -20.984 1 42.59 163 SER B N 1
ATOM 2490 C CA . SER B 1 163 ? -8.469 14.266 -21.547 1 42.59 163 SER B CA 1
ATOM 2491 C C . SER B 1 163 ? -8.781 13.977 -23 1 42.59 163 SER B C 1
ATOM 2493 O O . SER B 1 163 ? -7.871 13.805 -23.812 1 42.59 163 SER B O 1
ATOM 2495 N N . GLU B 1 164 ? -9.609 13.117 -23.375 1 37.06 164 GLU B N 1
ATOM 2496 C CA . GLU B 1 164 ? -10.109 13.344 -24.719 1 37.06 164 GLU B CA 1
ATOM 2497 C C . GLU B 1 164 ? -10.242 14.836 -25.016 1 37.06 164 GLU B C 1
ATOM 2499 O O . GLU B 1 164 ? -10.992 15.547 -24.328 1 37.06 164 GLU B O 1
ATOM 2504 N N . GLU B 1 165 ? -9.141 15.672 -25.188 1 30.67 165 GLU B N 1
ATOM 2505 C CA . GLU B 1 165 ? -9.484 16.625 -26.234 1 30.67 165 GLU B CA 1
ATOM 2506 C C . GLU B 1 165 ? -9.969 15.898 -27.484 1 30.67 165 GLU B C 1
ATOM 2508 O O . GLU B 1 165 ? -9.5 14.805 -27.812 1 30.67 165 GLU B O 1
#

pLDDT: mean 70.61, std 19.31, range [25.61, 97.31]

Organism: Cystobacter fuscus (strain ATCC 25194 / DSM 2262 / NBRC 100088 / M29) (NCBI:txid1242864)

Secondary structure (DSSP, 8-state):
------------HHHHHHHHSHHHHHHHHHHHHHHHHHHHHHHHTT--HHHHHHHHHHHHH-SB-HHHHHHHHT--GGGGS-HHHHHHHTTSEEEEE-SS-TT-EEEEE-HHHHHHHHHHHHHHHHHHHHHHHTS-HHHHHHHHHHHHHHHHHHHHHHS------/------------HHHHHHHHSHHHHHHHHHHHHHHHHHHHHHHHTT--HHHHHHHHHHHHH-SB-HHHHHHHHT--GGGGS-HHHHHHHTTSEEEEE-SS-TT-EEEEE-HHHHHHHHHHHHHHHHHHHHHHHTS-HHHHHHHHHHHHHHHHHHHHHHS------

InterPro domains:
  IPR000835 MarR-type HTH domain [PF01047] (48-105)
  IPR000835 MarR-type HTH domain [PR00598] (64-80)
  IPR000835 MarR-type HTH domain [PR00598] (81-96)
  IPR000835 MarR-type HTH domain [PR00598] (130-150)
  IPR000835 MarR-type HTH domain [PS50995] (20-152)
  IPR000835 MarR-type HTH domain [SM00347] (40-140)
  IPR036388 Winged helix-like DNA-binding domain superfamily [G3DSA:1.10.10.10] (13-156)
  IPR036390 Winged helix DNA-binding domain superfamily [SSF46785] (21-153)
  IPR039422 Transcription regulators MarR/SlyA-like [PTHR33164] (29-152)

Solvent-accessible surface area (backbone atoms only — not comparable to full-atom values): 18304 Å² total; per-residue (Å²): 134,80,79,74,71,80,71,66,85,65,66,60,67,43,50,32,54,30,58,67,33,68,60,43,41,40,52,52,49,40,56,54,38,50,51,48,35,53,46,50,50,13,56,76,69,71,34,53,64,66,48,36,49,49,45,48,47,23,69,73,71,33,64,34,36,65,65,58,45,34,60,74,61,62,56,60,87,81,65,64,66,62,54,66,62,46,32,36,72,70,48,39,27,41,81,37,65,30,84,88,42,69,85,40,49,25,38,30,64,22,66,69,41,50,50,53,51,46,60,72,42,40,67,54,26,45,53,47,41,54,54,60,69,69,49,49,75,68,54,45,53,55,46,44,50,51,46,50,53,49,42,54,52,42,52,56,60,49,47,72,76,73,71,78,122,134,79,79,76,70,80,72,67,85,69,67,60,68,43,49,30,53,31,58,68,31,70,59,42,40,41,52,51,50,40,56,53,39,51,52,48,36,51,47,52,51,12,56,76,68,73,34,52,63,67,48,37,49,47,45,47,48,22,70,73,70,33,65,33,36,65,65,58,46,34,60,73,60,63,56,60,87,81,66,62,67,63,54,67,62,47,32,37,73,71,48,38,28,42,80,37,67,30,85,90,44,69,83,38,48,25,38,31,64,22,66,69,41,53,50,52,52,48,61,72,43,39,66,54,26,43,52,47,40,52,54,61,68,69,50,49,74,69,54,44,52,54,47,45,51,51,46,50,52,49,42,54,53,43,51,57,60,50,48,73,76,74,71,78,122

Sequence (330 aa):
MTKKGSSRGGLSGSAARVAEDPIGQRLQEISILTRQIERKLGEVLEVNATDLAAMEQLITHGPLTPGVLATQLGVTTAASTQITDRLERAGHVSRERHDADRRKVLVVPAMASVQRALAEMTPAFDDLEALFGQLSASERKVIERFLGQLVELYRAAVRPARSEEMTKKGSSRGGLSGSAARVAEDPIGQRLQEISILTRQIERKLGEVLEVNATDLAAMEQLITHGPLTPGVLATQLGVTTAASTQITDRLERAGHVSRERHDADRRKVLVVPAMASVQRALAEMTPAFDDLEALFGQLSASERKVIERFLGQLVELYRAAVRPARSEE

Nearest PDB structures (foldseek):
  6pcp-assembly2_C  TM=3.531E-01  e=8.637E-03  Bordetella pertussis
  4zzl-assembly1_B  TM=3.812E-01  e=1.206E-02  Pseudomonas aeruginosa
  3s2w-assembly4_H  TM=3.365E-01  e=1.781E-02  Methanosarcina mazei Go1
  4rbr-assembly1_B  TM=3.577E-01  e=4.103E-02  Staphylococcus aureus subsp. aureus CN1
  7kua-assembly1_A-2  TM=3.540E-01  e=2.061E-01  Pseudomonas putida